Protein AF-A0AAW0E0U8-F1 (afdb_monomer_lite)

Structure (mmCIF, N/CA/C/O backbone):
data_AF-A0AAW0E0U8-F1
#
_entry.id   AF-A0AAW0E0U8-F1
#
loop_
_atom_site.group_PDB
_atom_site.id
_atom_site.type_symbol
_atom_site.label_atom_id
_atom_site.label_alt_id
_atom_site.label_comp_id
_atom_site.label_asym_id
_atom_site.label_entity_id
_atom_site.label_seq_id
_atom_site.pdbx_PDB_ins_code
_atom_site.Cartn_x
_atom_site.Cartn_y
_atom_site.Cartn_z
_atom_site.occupancy
_atom_site.B_iso_or_equiv
_atom_site.auth_seq_id
_atom_site.auth_comp_id
_atom_site.auth_asym_id
_atom_site.auth_atom_id
_atom_site.pdbx_PDB_model_num
ATOM 1 N N . MET A 1 1 ? -25.861 38.100 32.275 1.00 55.38 1 MET A N 1
ATOM 2 C CA . MET A 1 1 ? -25.254 36.841 32.775 1.00 55.38 1 MET A CA 1
ATOM 3 C C . MET A 1 1 ? -25.502 35.610 31.889 1.00 55.38 1 MET A C 1
ATOM 5 O O . MET A 1 1 ? -24.900 34.584 32.156 1.00 55.38 1 MET A O 1
ATOM 9 N N . VAL A 1 2 ? -26.279 35.691 30.796 1.00 55.62 2 VAL A N 1
ATOM 10 C CA . VAL A 1 2 ? -26.493 34.551 29.868 1.00 55.62 2 VAL A CA 1
ATOM 11 C C . VAL A 1 2 ? -25.284 34.279 28.945 1.00 55.62 2 VAL A C 1
ATOM 13 O O . VAL A 1 2 ? -25.106 33.167 28.462 1.00 55.62 2 VAL A O 1
ATOM 16 N N . SER A 1 3 ? -24.388 35.257 28.755 1.00 58.06 3 SER A N 1
ATOM 17 C CA . SER A 1 3 ? -23.296 35.157 27.769 1.00 58.06 3 SER A CA 1
ATOM 18 C C . SER A 1 3 ? -22.136 34.224 28.151 1.00 58.06 3 SER A C 1
ATOM 20 O O . SER A 1 3 ? -21.449 33.743 27.258 1.00 58.06 3 SER A O 1
ATOM 22 N N . LEU A 1 4 ? -21.904 33.944 29.443 1.00 56.91 4 LEU A N 1
ATOM 23 C CA . LEU A 1 4 ? -20.780 33.091 29.873 1.00 56.91 4 LEU A CA 1
ATOM 24 C C . LEU A 1 4 ? -21.081 31.586 29.739 1.00 56.91 4 LEU A C 1
ATOM 26 O O . LEU A 1 4 ? -20.163 30.792 29.565 1.00 56.91 4 LEU A O 1
ATOM 30 N N . LEU A 1 5 ? -22.361 31.200 29.789 1.00 56.88 5 LEU A N 1
ATOM 31 C CA . LEU A 1 5 ? -22.809 29.800 29.755 1.00 56.88 5 LEU A CA 1
ATOM 32 C C . LEU A 1 5 ? -22.848 29.225 28.325 1.00 56.88 5 LEU A C 1
ATOM 34 O O . LEU A 1 5 ? -22.702 28.023 28.133 1.00 56.88 5 LEU A O 1
ATOM 38 N N . MET A 1 6 ? -22.978 30.087 27.311 1.00 59.66 6 MET A N 1
ATOM 39 C CA . MET A 1 6 ? -22.860 29.688 25.902 1.00 59.66 6 MET A CA 1
ATOM 40 C C . MET A 1 6 ? -21.404 29.458 25.468 1.00 59.66 6 MET A C 1
ATOM 42 O O . MET A 1 6 ? -21.148 28.615 24.611 1.00 59.66 6 MET A O 1
ATOM 46 N N . LEU A 1 7 ? -20.435 30.156 26.076 1.00 59.34 7 LEU A N 1
ATOM 47 C CA . LEU A 1 7 ? -19.012 29.974 25.761 1.00 59.34 7 LEU A CA 1
ATOM 48 C C . LEU A 1 7 ? -18.452 28.643 26.284 1.00 59.34 7 LEU A C 1
ATOM 50 O O . LEU A 1 7 ? -17.576 28.062 25.647 1.00 59.34 7 LEU A O 1
ATOM 54 N N . THR A 1 8 ? -18.969 28.121 27.398 1.00 60.28 8 THR A N 1
ATOM 55 C CA . THR A 1 8 ? -18.497 26.845 27.957 1.00 60.28 8 THR A CA 1
ATOM 56 C C . THR A 1 8 ? -18.998 25.629 27.176 1.00 60.28 8 THR A C 1
ATOM 58 O O . THR A 1 8 ? -18.259 24.658 27.052 1.00 60.28 8 THR A O 1
ATOM 61 N N . LEU A 1 9 ? -20.195 25.672 26.579 1.00 57.84 9 LEU A N 1
ATOM 62 C CA . LEU A 1 9 ? -20.739 24.554 25.788 1.00 57.84 9 LEU A CA 1
ATOM 63 C C . LEU A 1 9 ? -20.025 24.352 24.440 1.00 57.84 9 LEU A C 1
ATOM 65 O O . LEU A 1 9 ? -19.871 23.215 23.995 1.00 57.84 9 LEU A O 1
ATOM 69 N N . LEU A 1 10 ? -19.531 25.423 23.812 1.00 59.91 10 LEU A N 1
ATOM 70 C CA . LEU A 1 10 ? -18.764 25.324 22.563 1.00 59.91 10 LEU A CA 1
ATOM 71 C C . LEU A 1 10 ? -17.393 24.663 22.776 1.00 59.91 10 LEU A C 1
ATOM 73 O O . LEU A 1 10 ? -16.949 23.895 21.921 1.00 59.91 10 LEU A O 1
ATOM 77 N N . AL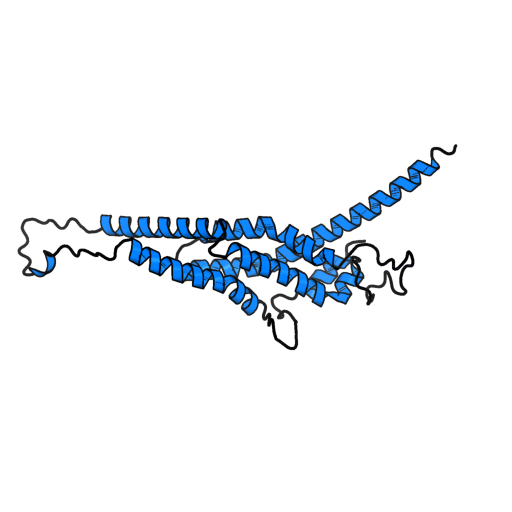A A 1 11 ? -16.763 24.882 23.934 1.00 61.34 11 ALA A N 1
ATOM 78 C CA . ALA A 1 11 ? -15.438 24.343 24.232 1.00 61.34 11 ALA A CA 1
ATOM 79 C C . ALA A 1 11 ? -15.407 22.804 24.288 1.00 61.34 11 ALA A C 1
ATOM 81 O O . ALA A 1 11 ? -14.433 22.209 23.852 1.00 61.34 11 ALA A O 1
ATOM 82 N N . PHE A 1 12 ? -16.464 22.125 24.749 1.00 56.19 12 PHE A N 1
ATOM 83 C CA . PHE A 1 12 ? -16.453 20.653 24.849 1.00 56.19 12 PHE A CA 1
ATOM 84 C C . PHE A 1 12 ? -16.547 19.936 23.497 1.00 56.19 12 PHE A C 1
ATOM 86 O O . PHE A 1 12 ? -16.042 18.823 23.345 1.00 56.19 12 PHE A O 1
ATOM 93 N N . THR A 1 13 ? -17.171 20.563 22.498 1.00 59.91 13 THR A N 1
ATOM 94 C CA . THR A 1 13 ? -17.328 19.945 21.172 1.00 59.91 13 THR A CA 1
ATOM 95 C C . THR A 1 13 ? -16.020 19.890 20.384 1.00 59.91 13 THR A C 1
ATOM 97 O O . THR A 1 13 ? -15.815 18.956 19.608 1.00 59.91 13 THR A O 1
ATOM 100 N N . THR A 1 14 ? -15.102 20.831 20.623 1.00 61.31 14 THR A N 1
ATOM 101 C CA . THR A 1 14 ? -13.815 20.892 19.918 1.00 61.31 14 THR A CA 1
ATOM 102 C C . THR A 1 14 ? -12.814 19.863 20.445 1.00 61.31 14 THR A C 1
ATOM 104 O O . THR A 1 14 ? -12.089 19.272 19.646 1.00 61.31 14 THR A O 1
ATOM 107 N N . PHE A 1 15 ? -12.817 19.564 21.751 1.00 60.22 15 PHE A N 1
ATOM 108 C CA . PHE A 1 15 ? -11.933 18.540 22.328 1.00 60.22 15 PHE A CA 1
ATOM 109 C C . PHE A 1 15 ? -12.253 17.129 21.821 1.00 60.22 15 PHE A C 1
ATOM 111 O O . PHE A 1 15 ? -11.341 16.385 21.474 1.00 60.22 15 PHE A O 1
ATOM 118 N N . ALA A 1 16 ? -13.537 16.772 21.711 1.00 65.19 16 ALA A N 1
ATOM 119 C CA . ALA A 1 16 ? -13.932 15.448 21.227 1.00 65.19 16 ALA A CA 1
ATOM 120 C C . ALA A 1 16 ? -13.524 15.211 19.761 1.00 65.19 16 ALA A C 1
ATOM 122 O O . ALA A 1 16 ? -13.115 14.109 19.403 1.00 65.19 16 ALA A O 1
ATOM 123 N N . HIS A 1 17 ? -13.603 16.246 18.919 1.00 66.00 17 HIS A N 1
ATOM 124 C CA . HIS A 1 17 ? -13.225 16.135 17.511 1.00 66.00 17 HIS A CA 1
ATOM 125 C C . HIS A 1 17 ? -11.704 16.032 17.317 1.00 66.00 17 HIS A C 1
ATOM 127 O O . HIS A 1 17 ? -11.238 15.277 16.466 1.00 66.00 17 HIS A O 1
ATOM 133 N N . ALA A 1 18 ? -10.923 16.732 18.147 1.00 68.62 18 ALA A N 1
ATOM 134 C CA . ALA A 1 18 ? -9.465 16.661 18.110 1.00 68.62 18 ALA A CA 1
ATOM 135 C C . ALA A 1 18 ? -8.936 15.262 18.477 1.00 68.62 18 ALA A C 1
ATOM 137 O O . ALA A 1 18 ? -8.013 14.768 17.830 1.00 68.62 18 ALA A O 1
ATOM 138 N N . CYS A 1 19 ? -9.543 14.594 19.465 1.00 81.25 19 CYS A N 1
ATOM 139 C CA . CYS A 1 19 ? -9.160 13.230 19.841 1.00 81.25 19 CYS A CA 1
ATOM 140 C C . CYS A 1 19 ? -9.436 12.212 18.722 1.00 81.25 19 CYS A C 1
ATOM 142 O O . CYS A 1 19 ? -8.622 11.317 18.496 1.00 81.25 19 CYS A O 1
ATOM 144 N N . GLU A 1 20 ? -10.544 12.370 17.989 1.00 85.69 20 GLU A N 1
ATOM 145 C CA . GLU A 1 20 ? -10.895 11.483 16.876 1.00 85.69 20 GLU A CA 1
ATOM 146 C C . GLU A 1 20 ? -9.863 11.563 15.742 1.00 85.69 20 GLU A C 1
ATOM 148 O O . GLU A 1 20 ? -9.372 10.532 15.289 1.00 85.69 20 GLU A O 1
ATOM 153 N N . GLU A 1 21 ? -9.485 12.767 15.303 1.00 88.75 21 GLU A N 1
ATOM 154 C CA . GLU A 1 21 ? -8.489 12.916 14.233 1.00 88.75 21 GLU A CA 1
ATOM 155 C C . GLU A 1 21 ? -7.093 12.436 14.655 1.00 88.75 21 GLU A C 1
ATOM 157 O O . GLU A 1 21 ? -6.393 11.826 13.847 1.00 88.75 21 GLU A O 1
ATOM 162 N N . LEU A 1 22 ? -6.699 12.631 15.920 1.00 90.56 22 LEU A N 1
ATOM 163 C CA . LEU A 1 22 ? -5.440 12.092 16.448 1.00 90.56 22 LEU A CA 1
ATOM 164 C C . LEU A 1 22 ? -5.422 10.558 16.438 1.00 90.56 22 LEU A C 1
ATOM 166 O O . LEU A 1 22 ? -4.433 9.970 16.001 1.00 90.56 22 LEU A O 1
ATOM 170 N N . CYS A 1 23 ? -6.515 9.918 16.865 1.00 92.06 23 CYS A N 1
ATOM 171 C CA . CYS A 1 23 ? -6.663 8.463 16.816 1.00 92.06 23 CYS A CA 1
ATOM 172 C C . CYS A 1 23 ? -6.613 7.948 15.372 1.00 92.06 23 CYS A C 1
ATOM 174 O O . CYS A 1 23 ? -5.883 6.998 15.074 1.00 92.06 23 CYS A O 1
ATOM 176 N N . LYS A 1 24 ? -7.329 8.611 14.452 1.00 94.06 24 LYS A N 1
ATOM 177 C CA . LYS A 1 24 ? -7.340 8.246 13.031 1.00 94.06 24 LYS A CA 1
ATOM 178 C C . LYS A 1 24 ? -5.958 8.315 12.409 1.00 94.06 24 LYS A C 1
ATOM 180 O O . LYS A 1 24 ? -5.501 7.333 11.824 1.00 94.06 24 LYS A O 1
ATOM 185 N N . ASN A 1 25 ? -5.303 9.465 12.535 1.00 95.56 25 ASN A N 1
ATOM 186 C CA . ASN A 1 25 ? -3.995 9.695 11.935 1.00 95.56 25 ASN A CA 1
ATOM 187 C C . ASN A 1 25 ? -2.956 8.765 12.560 1.00 95.56 25 ASN A C 1
ATOM 189 O O . ASN A 1 25 ? -2.291 8.036 11.838 1.00 95.56 25 ASN A O 1
ATOM 193 N N . GLY A 1 26 ? -2.902 8.680 13.890 1.00 96.00 26 GLY A N 1
ATOM 194 C CA . GLY A 1 26 ? -1.916 7.843 14.560 1.00 96.00 26 GLY A CA 1
ATOM 195 C C . GLY A 1 26 ? -2.093 6.346 14.296 1.00 96.00 26 GLY A C 1
ATOM 196 O O . GLY A 1 26 ? -1.108 5.649 14.060 1.00 96.00 26 GLY A O 1
ATOM 197 N N . THR A 1 27 ? -3.332 5.843 14.250 1.00 96.25 27 THR A N 1
ATOM 198 C CA . THR A 1 27 ? -3.587 4.441 13.869 1.00 96.25 27 THR A CA 1
ATOM 199 C C . THR A 1 27 ? -3.178 4.174 12.421 1.00 96.25 27 THR A C 1
ATOM 201 O O . THR A 1 27 ? -2.570 3.144 12.135 1.00 96.25 27 THR A O 1
ATOM 204 N N . THR A 1 28 ? -3.486 5.103 11.513 1.00 97.69 28 THR A N 1
ATOM 205 C CA . THR A 1 28 ? -3.095 5.010 10.099 1.00 97.69 28 THR A CA 1
ATOM 206 C C . THR A 1 28 ? -1.574 4.991 9.959 1.00 97.69 28 THR A C 1
ATOM 208 O O . THR A 1 28 ? -1.037 4.105 9.299 1.00 97.69 28 THR A O 1
ATOM 211 N N . ASP A 1 29 ? -0.872 5.914 10.613 1.00 97.94 29 ASP A N 1
ATOM 212 C CA . ASP A 1 29 ? 0.584 6.042 10.528 1.00 97.94 29 ASP A CA 1
ATOM 213 C C . ASP A 1 29 ? 1.295 4.792 11.054 1.00 97.94 29 ASP A C 1
ATOM 215 O O . ASP A 1 29 ? 2.246 4.302 10.436 1.00 97.94 29 ASP A O 1
ATOM 219 N N . GLU A 1 30 ? 0.820 4.225 12.165 1.00 97.94 30 GLU A N 1
ATOM 220 C CA . GLU A 1 30 ? 1.400 2.996 12.699 1.00 97.94 30 GLU A CA 1
ATOM 221 C C . GLU A 1 30 ? 1.102 1.793 11.781 1.00 97.94 30 GLU A C 1
ATOM 223 O O . GLU A 1 30 ? 2.006 0.993 11.546 1.00 97.94 30 GLU A O 1
ATOM 228 N N . LEU A 1 31 ? -0.082 1.695 11.157 1.00 97.50 31 LEU A N 1
ATOM 229 C CA . LEU A 1 31 ? -0.346 0.682 10.119 1.00 97.50 31 LEU A CA 1
ATOM 230 C C . LEU A 1 31 ? 0.604 0.834 8.921 1.00 97.50 31 LEU A C 1
ATOM 232 O O . LEU A 1 31 ? 1.230 -0.143 8.506 1.00 97.50 31 LEU A O 1
ATOM 236 N N . VAL A 1 32 ? 0.763 2.049 8.387 1.00 98.00 32 VAL A N 1
ATOM 237 C CA . VAL A 1 32 ? 1.678 2.338 7.267 1.00 98.00 32 VAL A CA 1
ATOM 238 C C . VAL A 1 32 ? 3.100 1.904 7.608 1.00 98.00 32 VAL A C 1
ATOM 240 O O . VAL A 1 32 ? 3.749 1.209 6.825 1.00 98.00 32 VAL A O 1
ATOM 243 N N . LYS A 1 33 ? 3.570 2.247 8.808 1.00 97.94 33 LYS A N 1
ATOM 244 C CA . LYS A 1 33 ? 4.890 1.865 9.316 1.00 97.94 33 LYS A CA 1
ATOM 245 C C . LYS A 1 33 ? 5.071 0.348 9.417 1.00 97.94 33 LYS A C 1
ATOM 247 O O . LYS A 1 33 ? 6.177 -0.131 9.178 1.00 97.94 33 LYS A O 1
ATOM 252 N N . LYS A 1 34 ? 4.024 -0.413 9.753 1.00 97.69 34 LYS A N 1
ATOM 253 C CA . LYS A 1 34 ? 4.066 -1.886 9.798 1.00 97.69 34 LYS A CA 1
ATOM 254 C C . LYS A 1 34 ? 4.068 -2.518 8.405 1.00 97.69 34 LYS A C 1
ATOM 256 O O . LYS A 1 34 ? 4.810 -3.473 8.184 1.00 97.69 34 LYS A O 1
ATOM 261 N N . PHE A 1 35 ? 3.303 -1.972 7.460 1.00 97.38 35 PHE A N 1
ATOM 262 C CA . PHE A 1 35 ? 3.276 -2.459 6.077 1.00 97.38 35 PHE A CA 1
ATOM 263 C C . PHE A 1 35 ? 4.544 -2.113 5.294 1.00 97.38 35 PHE A C 1
ATOM 265 O O . PHE A 1 35 ? 4.975 -2.903 4.451 1.00 97.38 35 PHE A O 1
ATOM 272 N N . TRP A 1 36 ? 5.165 -0.963 5.566 1.00 97.81 36 TRP A N 1
ATOM 273 C CA . TRP A 1 36 ? 6.281 -0.454 4.768 1.00 97.81 36 TRP A CA 1
ATOM 274 C C . TRP A 1 36 ? 7.439 -1.451 4.578 1.00 97.81 36 TRP A C 1
ATOM 276 O O . TRP A 1 36 ? 7.815 -1.657 3.428 1.00 97.81 36 TRP A O 1
ATOM 286 N N . PRO A 1 37 ? 7.973 -2.142 5.606 1.00 97.88 37 PRO A N 1
ATOM 287 C CA . PRO A 1 37 ? 9.051 -3.117 5.412 1.00 97.88 37 PRO A CA 1
ATOM 288 C C . PRO A 1 37 ? 8.694 -4.268 4.460 1.00 97.88 37 PRO A C 1
ATOM 290 O O . PRO A 1 37 ? 9.552 -4.751 3.727 1.00 97.88 37 PRO A O 1
ATOM 293 N N . ILE A 1 38 ? 7.431 -4.707 4.451 1.00 97.44 38 ILE A N 1
ATOM 294 C CA . ILE A 1 38 ? 6.963 -5.784 3.567 1.00 97.44 38 ILE A CA 1
ATOM 295 C C . ILE A 1 38 ? 6.914 -5.280 2.125 1.00 97.44 38 ILE A C 1
ATOM 297 O O . ILE A 1 38 ? 7.392 -5.946 1.210 1.00 97.44 38 ILE A O 1
ATOM 301 N N . ILE A 1 39 ? 6.363 -4.083 1.932 1.00 97.62 39 ILE A N 1
ATOM 302 C CA . ILE A 1 39 ? 6.245 -3.430 0.627 1.00 97.62 39 ILE A CA 1
ATOM 303 C C . ILE A 1 39 ? 7.627 -3.094 0.060 1.00 97.62 39 ILE A C 1
ATOM 305 O O . ILE A 1 39 ? 7.897 -3.329 -1.118 1.00 97.62 39 ILE A O 1
ATOM 309 N N . ASP A 1 40 ? 8.527 -2.600 0.905 1.00 97.56 40 ASP A N 1
ATOM 310 C CA . ASP A 1 40 ? 9.911 -2.302 0.557 1.00 97.56 40 ASP A CA 1
ATOM 311 C C . ASP A 1 40 ? 10.659 -3.555 0.087 1.00 97.56 40 ASP A C 1
ATOM 313 O O . ASP A 1 40 ? 11.352 -3.508 -0.934 1.00 97.56 40 ASP A O 1
ATOM 317 N N . ASP A 1 41 ? 10.468 -4.692 0.761 1.00 97.69 41 ASP A N 1
ATOM 318 C CA . ASP A 1 41 ? 11.042 -5.977 0.358 1.00 97.69 41 ASP A CA 1
ATOM 319 C C . ASP A 1 41 ? 10.454 -6.486 -0.969 1.00 97.69 41 ASP A C 1
ATOM 321 O O . ASP A 1 41 ? 11.206 -6.939 -1.833 1.00 97.69 41 ASP A O 1
ATOM 325 N N . VAL A 1 42 ? 9.140 -6.341 -1.188 1.00 97.31 42 VAL A N 1
ATOM 326 C CA . VAL A 1 42 ? 8.479 -6.660 -2.471 1.00 97.31 42 VAL A CA 1
ATOM 327 C C . VAL A 1 42 ? 9.089 -5.850 -3.619 1.00 97.31 42 VAL A C 1
ATOM 329 O O . VAL A 1 42 ? 9.503 -6.423 -4.630 1.00 97.31 42 VAL A O 1
ATOM 332 N N . PHE A 1 43 ? 9.228 -4.532 -3.457 1.00 97.62 43 PHE A N 1
ATOM 333 C CA . PHE A 1 43 ? 9.867 -3.690 -4.468 1.00 97.62 43 PHE A CA 1
ATOM 334 C C . PHE A 1 43 ? 11.344 -4.042 -4.666 1.00 97.62 43 PHE A C 1
ATOM 336 O O . PHE A 1 43 ? 11.821 -4.092 -5.797 1.00 97.62 43 PHE A O 1
ATOM 343 N N . THR A 1 44 ? 12.084 -4.307 -3.589 1.00 97.25 44 THR A N 1
ATOM 344 C CA . THR A 1 44 ? 13.509 -4.649 -3.679 1.00 97.25 44 THR A CA 1
ATOM 345 C C . THR A 1 44 ? 13.713 -5.979 -4.400 1.00 97.25 44 THR A C 1
ATOM 347 O O . THR A 1 44 ? 14.627 -6.101 -5.216 1.00 97.25 44 THR A O 1
ATOM 350 N N . GLN A 1 45 ? 12.857 -6.971 -4.148 1.00 96.25 45 GLN A N 1
ATOM 351 C CA . GLN A 1 45 ? 12.883 -8.240 -4.867 1.00 96.25 45 GLN A CA 1
ATOM 352 C C . GLN A 1 45 ? 12.611 -8.037 -6.360 1.00 96.25 45 GLN A C 1
ATOM 354 O O . GLN A 1 45 ? 13.395 -8.503 -7.182 1.00 96.25 45 GLN A O 1
ATOM 359 N N . ALA A 1 46 ? 11.589 -7.262 -6.717 1.00 95.69 46 ALA A N 1
ATOM 360 C CA . ALA A 1 46 ? 11.299 -6.979 -8.119 1.00 95.69 46 ALA A CA 1
ATOM 361 C C . ALA A 1 46 ? 12.428 -6.207 -8.823 1.00 95.69 46 ALA A C 1
ATOM 363 O O . ALA A 1 46 ? 12.747 -6.496 -9.973 1.00 95.69 46 ALA A O 1
ATOM 364 N N . GLU A 1 47 ? 13.101 -5.271 -8.146 1.00 95.12 47 GLU A N 1
ATOM 365 C CA . GLU A 1 47 ? 14.292 -4.607 -8.699 1.00 95.12 47 GLU A CA 1
ATOM 366 C C . GLU A 1 47 ? 15.440 -5.590 -8.969 1.00 95.12 47 GLU A C 1
ATOM 368 O O . GLU A 1 47 ? 16.128 -5.461 -9.990 1.00 95.12 47 GLU A O 1
ATOM 373 N N . ARG A 1 48 ? 15.636 -6.590 -8.093 1.00 94.62 48 ARG A N 1
ATOM 374 C CA . ARG A 1 48 ? 16.596 -7.683 -8.321 1.00 94.62 48 ARG A CA 1
ATOM 375 C C . ARG A 1 48 ? 16.210 -8.503 -9.549 1.00 94.62 48 ARG A C 1
ATOM 377 O O . ARG A 1 48 ? 17.075 -8.767 -10.382 1.00 94.62 48 ARG A O 1
ATOM 384 N N . ASP A 1 49 ? 14.930 -8.827 -9.701 1.00 93.25 49 ASP A N 1
ATOM 385 C CA . ASP A 1 49 ? 14.423 -9.624 -10.822 1.00 93.25 49 ASP A CA 1
ATOM 386 C C . ASP A 1 49 ? 14.503 -8.869 -12.160 1.00 93.25 49 ASP A C 1
ATOM 388 O O . ASP A 1 49 ? 14.751 -9.475 -13.205 1.00 93.25 49 ASP A O 1
ATOM 392 N N . ILE A 1 50 ? 14.358 -7.540 -12.142 1.00 91.44 50 ILE A N 1
ATOM 393 C CA . ILE A 1 50 ? 14.558 -6.660 -13.306 1.00 91.44 50 ILE A CA 1
ATOM 394 C C . ILE A 1 50 ? 16.053 -6.502 -13.636 1.00 91.44 50 ILE A C 1
ATOM 396 O O . ILE A 1 50 ? 16.422 -6.332 -14.801 1.00 91.44 50 ILE A O 1
ATOM 400 N N . GLY A 1 51 ? 16.927 -6.547 -12.626 1.00 90.44 51 GLY A N 1
ATOM 401 C CA . GLY A 1 51 ? 18.368 -6.334 -12.775 1.00 90.44 51 GLY A CA 1
ATOM 402 C C . GLY A 1 51 ? 18.759 -4.861 -12.947 1.00 90.44 51 GLY A C 1
ATOM 403 O O . GLY A 1 51 ? 19.835 -4.566 -13.473 1.00 90.44 51 GLY A O 1
ATOM 404 N N . VAL A 1 52 ? 17.896 -3.929 -12.527 1.00 90.19 52 VAL A N 1
ATOM 405 C CA . VAL A 1 52 ? 18.149 -2.480 -12.552 1.00 90.19 52 VAL A CA 1
ATOM 406 C C . VAL A 1 52 ? 17.834 -1.903 -11.174 1.00 90.19 52 VAL A C 1
ATOM 408 O O . VAL A 1 52 ? 16.680 -1.821 -10.764 1.00 90.19 52 VAL A O 1
ATOM 411 N N . SER A 1 53 ? 18.875 -1.492 -10.450 1.00 92.94 53 SER A N 1
ATOM 412 C CA . SER A 1 53 ? 18.739 -0.942 -9.097 1.00 92.94 53 SER A CA 1
ATOM 413 C C . SER A 1 53 ? 17.964 0.380 -9.097 1.00 92.94 53 SER A C 1
ATOM 415 O O . SER A 1 53 ? 18.181 1.218 -9.976 1.00 92.94 53 SER A O 1
ATOM 417 N N . LYS A 1 54 ? 17.097 0.583 -8.093 1.00 94.44 54 LYS A N 1
ATOM 418 C CA . LYS A 1 54 ? 16.316 1.815 -7.872 1.00 94.44 54 LYS A CA 1
ATOM 419 C C . LYS A 1 54 ? 15.375 2.186 -9.022 1.00 94.44 54 LYS A C 1
ATOM 421 O O . LYS A 1 54 ? 14.927 3.331 -9.103 1.00 94.44 54 LYS A O 1
ATOM 426 N N . CYS A 1 55 ? 15.074 1.257 -9.932 1.00 94.50 55 CYS A N 1
ATOM 427 C CA . CYS A 1 55 ? 14.165 1.539 -11.041 1.00 94.50 55 CYS A CA 1
ATOM 428 C C . CYS A 1 55 ? 12.706 1.696 -10.589 1.00 94.50 55 CYS A C 1
ATOM 430 O O . CYS A 1 55 ? 11.949 2.379 -11.276 1.00 94.50 55 CYS A O 1
ATOM 432 N N . LEU A 1 56 ? 12.328 1.144 -9.428 1.00 96.50 56 LEU A N 1
ATOM 433 C CA . LEU A 1 56 ? 10.977 1.236 -8.867 1.00 96.50 56 LEU A CA 1
ATOM 434 C C . LEU A 1 56 ? 10.815 2.412 -7.894 1.00 96.50 56 LEU A C 1
ATOM 436 O O . LEU A 1 56 ? 9.763 2.557 -7.273 1.00 96.50 56 LEU A O 1
ATOM 440 N N . GLN A 1 57 ? 11.809 3.300 -7.783 1.00 97.12 57 GLN A N 1
ATOM 441 C CA . GLN A 1 57 ? 11.721 4.487 -6.930 1.00 97.12 57 GLN A CA 1
ATOM 442 C C . GLN A 1 57 ? 10.469 5.352 -7.189 1.00 97.12 57 GLN A C 1
ATOM 444 O O . GLN A 1 57 ? 9.857 5.775 -6.208 1.00 97.12 57 GLN A O 1
ATOM 449 N N . PRO A 1 58 ? 10.019 5.582 -8.443 1.00 97.88 58 PRO A N 1
ATOM 450 C CA . PRO A 1 58 ? 8.768 6.302 -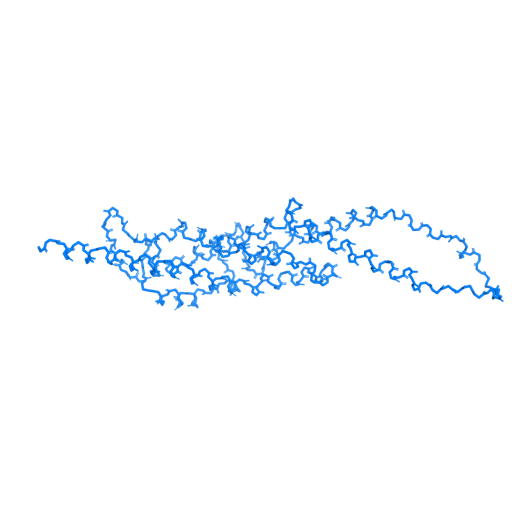8.688 1.00 97.88 58 PRO A CA 1
ATOM 451 C C . PRO A 1 58 ? 7.541 5.625 -8.060 1.00 97.88 58 PRO A C 1
ATOM 453 O O . PRO A 1 58 ? 6.679 6.309 -7.517 1.00 97.88 58 PRO A O 1
ATOM 456 N N . MET A 1 59 ? 7.478 4.288 -8.075 1.00 97.75 59 MET A N 1
ATOM 457 C CA . MET A 1 59 ? 6.390 3.530 -7.440 1.00 97.75 59 MET A CA 1
ATOM 458 C C . MET A 1 59 ? 6.439 3.623 -5.918 1.00 97.75 59 MET A C 1
ATOM 460 O O . MET A 1 59 ? 5.398 3.783 -5.292 1.00 97.75 59 MET A O 1
ATOM 464 N N . ARG A 1 60 ? 7.636 3.582 -5.322 1.00 98.12 60 ARG A N 1
ATOM 465 C CA . ARG A 1 60 ? 7.822 3.758 -3.873 1.00 98.12 60 ARG A CA 1
ATOM 466 C C . ARG A 1 60 ? 7.330 5.123 -3.394 1.00 98.12 60 ARG A C 1
ATOM 468 O O . ARG A 1 60 ? 6.662 5.199 -2.369 1.00 98.12 60 ARG A O 1
ATOM 475 N N . ILE A 1 61 ? 7.649 6.181 -4.143 1.00 98.12 61 ILE A N 1
ATOM 476 C CA . ILE A 1 61 ? 7.191 7.546 -3.846 1.00 98.12 61 ILE A CA 1
ATOM 477 C C . ILE A 1 61 ? 5.666 7.615 -3.964 1.00 98.12 61 ILE A C 1
ATOM 479 O O . ILE A 1 61 ? 5.003 7.966 -2.997 1.00 98.12 61 ILE A O 1
ATOM 483 N N . ALA A 1 62 ? 5.105 7.167 -5.093 1.00 98.25 62 ALA A N 1
ATOM 484 C CA . ALA A 1 62 ? 3.659 7.177 -5.308 1.00 98.25 62 ALA A CA 1
ATOM 485 C C . ALA A 1 62 ? 2.886 6.374 -4.246 1.00 98.25 62 ALA A C 1
ATOM 487 O O . ALA A 1 62 ? 1.812 6.791 -3.813 1.00 98.25 62 ALA A O 1
ATOM 488 N N . TYR A 1 63 ? 3.435 5.237 -3.809 1.00 98.19 63 TYR A N 1
ATOM 489 C CA . TYR A 1 63 ? 2.887 4.453 -2.707 1.00 98.19 63 TYR A CA 1
ATOM 490 C C . TYR A 1 63 ? 2.868 5.261 -1.404 1.00 98.19 63 TYR A C 1
ATOM 492 O O . TYR A 1 63 ? 1.808 5.401 -0.800 1.00 98.19 63 TYR A O 1
ATOM 500 N N . ASN A 1 64 ? 4.009 5.827 -0.996 1.00 97.88 64 ASN A N 1
ATOM 501 C CA . ASN A 1 64 ? 4.122 6.588 0.252 1.00 97.88 64 ASN A CA 1
ATOM 502 C C . ASN A 1 64 ? 3.214 7.820 0.280 1.00 97.88 64 ASN A C 1
ATOM 504 O O . ASN A 1 64 ? 2.620 8.106 1.315 1.00 97.88 64 ASN A O 1
ATOM 508 N N . ASP A 1 65 ? 3.061 8.500 -0.854 1.00 98.06 65 ASP A N 1
ATOM 509 C CA . ASP A 1 65 ? 2.213 9.689 -0.959 1.00 98.06 65 ASP A CA 1
ATOM 510 C C . ASP A 1 65 ? 0.712 9.354 -0.846 1.00 98.06 65 ASP A C 1
ATOM 512 O O . ASP A 1 65 ? -0.087 10.207 -0.465 1.00 98.06 65 ASP A O 1
ATOM 516 N N . THR A 1 66 ? 0.317 8.116 -1.167 1.00 98.06 66 THR A N 1
ATOM 517 C CA . THR A 1 66 ? -1.100 7.712 -1.268 1.00 98.06 66 THR A CA 1
ATOM 518 C C . THR A 1 66 ? -1.566 6.840 -0.098 1.00 98.06 66 THR A C 1
ATOM 520 O O . THR A 1 66 ? -2.748 6.846 0.252 1.00 98.06 66 THR A O 1
ATOM 523 N N . VAL A 1 67 ? -0.663 6.066 0.512 1.00 98.19 67 VAL A N 1
ATOM 524 C CA . VAL A 1 67 ? -1.025 4.988 1.446 1.00 98.19 67 VAL A CA 1
ATOM 525 C C . VAL A 1 67 ? -1.758 5.475 2.691 1.00 98.19 67 VAL A C 1
ATOM 527 O O . VAL A 1 67 ? -2.776 4.880 3.048 1.00 98.19 67 VAL A O 1
ATOM 530 N N . SER A 1 68 ? -1.306 6.565 3.315 1.00 98.06 68 SER A N 1
ATOM 531 C CA . SER A 1 68 ? -1.941 7.076 4.533 1.00 98.06 68 SER A CA 1
ATOM 532 C C . SER A 1 68 ? -3.393 7.475 4.276 1.00 98.06 68 SER A C 1
ATOM 534 O O . SER A 1 68 ? -4.287 7.041 4.999 1.00 98.06 68 SER A O 1
ATOM 536 N N . GLU A 1 69 ? -3.660 8.229 3.208 1.00 97.81 69 GLU A N 1
ATOM 537 C CA . GLU A 1 69 ? -5.025 8.668 2.902 1.00 97.81 69 GLU A CA 1
ATOM 538 C C . GLU A 1 69 ? -5.931 7.489 2.523 1.00 97.81 69 GLU A C 1
ATOM 540 O O . GLU A 1 69 ? -7.072 7.422 2.976 1.00 97.81 69 GLU A O 1
ATOM 545 N N . SER A 1 70 ? -5.426 6.511 1.762 1.00 97.88 70 SER A N 1
ATOM 546 C CA . SER A 1 70 ? -6.223 5.337 1.384 1.00 97.88 70 SER A CA 1
ATOM 547 C C . SER A 1 70 ? -6.588 4.466 2.586 1.00 97.88 70 SER A C 1
ATOM 549 O O . SER A 1 70 ? -7.746 4.073 2.715 1.00 97.88 70 SER A O 1
ATOM 551 N N . ILE A 1 71 ? -5.633 4.180 3.483 1.00 97.69 71 ILE A N 1
ATOM 552 C CA . ILE A 1 71 ? -5.904 3.408 4.706 1.00 97.69 71 ILE A CA 1
ATOM 553 C C . ILE A 1 71 ? -6.886 4.175 5.591 1.00 97.69 71 ILE A C 1
ATOM 555 O O . ILE A 1 71 ? -7.870 3.597 6.054 1.00 97.69 71 ILE A O 1
ATOM 559 N N . LYS A 1 72 ? -6.660 5.481 5.793 1.00 96.75 72 LYS A N 1
ATOM 560 C CA . LYS A 1 72 ? -7.552 6.329 6.589 1.00 96.75 72 LYS A CA 1
ATOM 561 C C . LYS A 1 72 ? -8.972 6.301 6.019 1.00 96.75 72 LYS A C 1
ATOM 563 O O . LYS A 1 72 ? -9.929 6.089 6.765 1.00 96.75 72 LYS A O 1
ATOM 568 N N . HIS A 1 73 ? -9.120 6.468 4.708 1.00 96.69 73 HIS A N 1
ATOM 569 C CA . HIS A 1 73 ? -10.419 6.433 4.048 1.00 96.69 73 HIS A CA 1
ATOM 570 C C . HIS A 1 73 ? -11.125 5.086 4.247 1.00 96.69 73 HIS A C 1
ATOM 572 O O . HIS A 1 73 ? -12.250 5.059 4.745 1.00 96.69 73 HIS A O 1
ATOM 578 N N . ASP A 1 74 ? -10.477 3.972 3.907 1.00 96.12 74 ASP A N 1
ATOM 579 C CA . ASP A 1 74 ? -11.121 2.654 3.901 1.00 96.12 74 ASP A CA 1
ATOM 580 C C . ASP A 1 74 ? -11.434 2.141 5.313 1.00 96.12 74 ASP A C 1
ATOM 582 O O . ASP A 1 74 ? -12.533 1.629 5.555 1.00 96.12 74 ASP A O 1
ATOM 586 N N . VAL A 1 75 ? -10.523 2.338 6.274 1.00 96.00 75 VAL A N 1
ATOM 587 C CA . VAL A 1 75 ? -10.726 1.938 7.675 1.00 96.00 75 VAL A CA 1
ATOM 588 C C . VAL A 1 75 ? -11.825 2.786 8.317 1.00 96.00 75 VAL A C 1
ATOM 590 O O . VAL A 1 75 ? -12.823 2.253 8.813 1.00 96.00 75 VAL A O 1
ATOM 593 N N . PHE A 1 76 ? -11.711 4.116 8.278 1.00 94.88 76 PHE A N 1
ATOM 594 C CA . PHE A 1 76 ? -12.628 4.996 9.014 1.00 94.88 76 PHE A CA 1
ATOM 595 C C . PHE A 1 76 ? -13.954 5.258 8.296 1.00 94.88 76 PHE A C 1
ATOM 597 O O . PHE A 1 76 ? -14.888 5.800 8.892 1.00 94.88 76 PHE A O 1
ATOM 604 N N . LYS A 1 77 ? -14.105 4.787 7.055 1.00 93.94 77 LYS A N 1
ATOM 605 C CA . LYS A 1 77 ? -15.420 4.626 6.428 1.00 93.94 77 LYS A CA 1
ATOM 606 C C . LYS A 1 77 ? -16.284 3.609 7.174 1.00 93.94 77 LYS A C 1
ATOM 608 O O . LYS A 1 77 ? -17.495 3.826 7.267 1.00 93.94 77 LYS A O 1
ATOM 613 N N . LEU A 1 78 ? -15.691 2.533 7.706 1.00 92.56 78 LEU A N 1
ATOM 614 C CA . LEU A 1 78 ? -16.394 1.530 8.514 1.00 92.56 78 LEU A CA 1
ATOM 615 C C . LEU A 1 78 ? -16.374 1.885 10.011 1.00 92.56 78 LEU A C 1
ATOM 617 O O . LEU A 1 78 ? -17.415 1.862 10.667 1.00 92.56 78 LEU A O 1
ATOM 621 N N . PHE A 1 79 ? -15.210 2.248 10.546 1.00 91.25 79 PHE A N 1
ATOM 622 C CA . PHE A 1 79 ? -15.007 2.581 11.958 1.00 91.25 79 PHE A CA 1
ATOM 623 C C . PHE A 1 79 ? -15.321 4.062 12.236 1.00 91.25 79 PHE A C 1
ATOM 625 O O . PHE A 1 79 ? -14.431 4.877 12.459 1.00 91.25 79 PHE A O 1
ATOM 632 N N . LYS A 1 80 ? -16.607 4.431 12.197 1.00 84.50 80 LYS A N 1
ATOM 633 C CA . LYS A 1 80 ? -17.059 5.826 12.380 1.00 84.50 80 LYS A CA 1
ATOM 634 C C . LYS A 1 80 ? -17.182 6.241 13.847 1.00 84.50 80 LYS A C 1
ATOM 636 O O . LYS A 1 80 ? -17.657 5.459 14.669 1.00 84.50 80 LYS A O 1
ATOM 641 N N . GLY A 1 81 ? -16.813 7.486 14.153 1.00 71.31 81 GLY A N 1
ATOM 642 C CA . GLY A 1 81 ? -16.889 8.068 15.496 1.00 71.31 81 GLY A CA 1
ATOM 643 C C . GLY A 1 81 ? -18.287 8.030 16.139 1.00 71.31 81 GLY A C 1
ATOM 644 O O . GLY A 1 81 ? -19.304 8.073 15.450 1.00 71.31 81 GLY A O 1
ATOM 645 N N . LYS A 1 82 ? -18.282 7.968 17.482 1.00 64.44 82 LYS A N 1
ATOM 646 C CA . LYS A 1 82 ? -19.396 7.767 18.437 1.00 64.44 82 LYS A CA 1
ATOM 647 C C . LYS A 1 82 ? -20.236 6.508 18.191 1.00 64.44 82 LYS A C 1
ATOM 649 O O . LYS A 1 82 ? -20.965 6.395 17.215 1.00 64.44 82 LYS A O 1
ATOM 654 N N . CYS A 1 83 ? -20.251 5.602 19.168 1.00 59.38 83 CYS A N 1
ATOM 655 C CA . CYS A 1 83 ? -21.085 4.396 19.137 1.00 59.38 83 CYS A CA 1
ATOM 656 C C . CYS A 1 83 ? -22.587 4.686 19.361 1.00 59.38 83 CYS A C 1
ATOM 658 O O . CYS A 1 83 ? -23.323 3.784 19.734 1.00 59.38 83 CYS A O 1
ATOM 660 N N . GLN A 1 84 ? -23.076 5.915 19.156 1.00 57.31 84 GLN A N 1
ATOM 661 C CA . GLN A 1 84 ? -24.479 6.256 19.402 1.00 57.31 84 GLN A CA 1
ATOM 662 C C . GLN A 1 84 ? -25.382 5.662 18.316 1.00 57.31 84 GLN A C 1
ATOM 664 O O . GLN A 1 84 ? -25.322 6.058 17.152 1.00 57.31 84 GLN A O 1
ATOM 669 N N . ARG A 1 85 ? -26.283 4.755 18.703 1.00 57.91 85 ARG A N 1
ATOM 670 C CA . ARG A 1 85 ? -27.423 4.355 17.869 1.00 57.91 85 ARG A CA 1
ATOM 671 C C . ARG A 1 85 ? -28.626 5.176 18.309 1.00 57.91 85 ARG A C 1
ATOM 673 O O . ARG A 1 85 ? -29.081 5.039 19.438 1.00 57.91 85 ARG A O 1
ATOM 680 N N . ASN A 1 86 ? -29.136 6.040 17.432 1.00 60.97 86 ASN A N 1
ATOM 681 C CA . ASN A 1 86 ? -30.285 6.912 17.724 1.00 60.97 86 ASN A CA 1
ATOM 682 C C . ASN A 1 86 ? -30.079 7.810 18.962 1.00 60.97 86 ASN A C 1
ATOM 684 O O . ASN A 1 86 ? -31.004 8.031 19.737 1.00 60.97 86 ASN A O 1
ATOM 688 N N . GLY A 1 87 ? -28.851 8.294 19.178 1.00 64.94 87 GLY A N 1
ATOM 689 C CA . GLY A 1 87 ? -28.504 9.120 20.341 1.00 64.94 87 GLY A CA 1
ATOM 690 C C . GLY A 1 87 ? -28.339 8.350 21.656 1.00 64.94 87 GLY A C 1
ATOM 691 O O . GLY A 1 87 ? -27.969 8.960 22.654 1.00 64.94 87 GLY A O 1
ATOM 692 N N . VAL A 1 88 ? -28.553 7.029 21.661 1.00 63.69 88 VAL A N 1
ATOM 693 C CA . VAL A 1 88 ? -28.354 6.164 22.830 1.00 63.69 88 VAL A CA 1
ATOM 694 C C . VAL A 1 88 ? -27.037 5.408 22.684 1.00 63.69 88 VAL A C 1
ATOM 696 O O . VAL A 1 88 ? -26.732 4.846 21.627 1.00 63.69 88 VAL A O 1
ATOM 699 N N . GLU A 1 89 ? -26.238 5.420 23.745 1.00 61.44 89 GLU A N 1
ATOM 700 C CA . GLU A 1 89 ? -25.024 4.618 23.840 1.00 61.44 89 GLU A CA 1
ATOM 701 C C . GLU A 1 89 ? -25.414 3.150 24.095 1.00 61.44 89 GLU A C 1
ATOM 703 O O . GLU A 1 89 ? -26.136 2.873 25.055 1.00 61.44 89 GLU A O 1
ATOM 708 N N . PRO A 1 90 ? -25.038 2.207 23.215 1.00 59.59 90 PRO A N 1
ATOM 709 C CA . PRO A 1 90 ? -25.382 0.807 23.375 1.00 59.59 90 PRO A CA 1
ATOM 710 C C . PRO A 1 90 ? -24.680 0.235 24.605 1.00 59.59 90 PRO A C 1
ATOM 712 O O . PRO A 1 90 ? -23.561 0.622 24.950 1.00 59.59 90 PRO A O 1
ATOM 715 N N . GLU A 1 91 ? -25.343 -0.721 25.247 1.00 57.91 91 GLU A N 1
ATOM 716 C CA . GLU A 1 91 ? -24.812 -1.417 26.412 1.00 57.91 91 GLU A CA 1
ATOM 717 C C . GLU A 1 91 ? -23.450 -2.050 26.068 1.00 57.91 91 GLU A C 1
ATOM 719 O O . GLU A 1 91 ? -23.318 -2.782 25.083 1.00 57.91 91 GLU A O 1
ATOM 724 N N . GLY A 1 92 ? -22.410 -1.715 26.838 1.00 53.81 92 GLY A N 1
ATOM 725 C CA . GLY A 1 92 ? -21.041 -2.174 26.579 1.00 53.81 92 GLY A CA 1
ATOM 726 C C . GLY A 1 92 ? -20.136 -1.200 25.810 1.00 53.81 92 GLY A C 1
ATOM 727 O O . GLY A 1 92 ? -19.017 -1.569 25.473 1.00 53.81 92 GLY A O 1
ATOM 728 N N . CYS A 1 93 ? -20.531 0.047 25.563 1.00 48.94 93 CYS A N 1
ATOM 729 C CA . CYS A 1 93 ? -19.584 1.143 25.303 1.00 48.94 93 CYS A CA 1
ATOM 730 C C . CYS A 1 93 ? -19.341 1.911 26.615 1.00 48.94 93 CYS A C 1
ATOM 732 O O . CYS A 1 93 ? -20.310 2.114 27.346 1.00 48.94 93 CYS A O 1
ATOM 734 N N . PRO A 1 94 ? -18.102 2.293 26.989 1.00 53.59 94 PRO A N 1
ATOM 735 C CA . PRO A 1 94 ? -16.804 2.158 26.312 1.00 53.59 94 PRO A CA 1
ATOM 736 C C . PRO A 1 94 ? -16.024 0.881 26.715 1.00 53.59 94 PRO A C 1
ATOM 738 O O . PRO A 1 94 ? -14.827 0.931 26.993 1.00 53.59 94 PRO A O 1
ATOM 741 N N . ASN A 1 95 ? -16.675 -0.287 26.783 1.00 56.94 95 ASN A N 1
ATOM 742 C CA . ASN A 1 95 ? -15.989 -1.536 27.124 1.00 56.94 95 ASN A CA 1
ATOM 743 C C . ASN A 1 95 ? -15.144 -2.018 25.918 1.00 56.94 95 ASN A C 1
ATOM 745 O O . ASN A 1 95 ? -15.670 -2.094 24.803 1.00 56.94 95 ASN A O 1
ATOM 749 N N . PRO A 1 96 ? -13.865 -2.404 26.099 1.00 56.34 96 PRO A N 1
ATOM 750 C CA . PRO A 1 96 ? -13.025 -2.994 25.046 1.00 56.34 96 PRO A CA 1
ATOM 751 C C . PRO A 1 96 ? -13.587 -4.280 24.413 1.00 56.34 96 PRO A C 1
ATOM 753 O O . PRO A 1 96 ? -13.070 -4.739 23.401 1.00 56.34 96 PRO A O 1
ATOM 756 N N . SER A 1 97 ? -14.654 -4.855 24.974 1.00 63.69 97 SER A N 1
ATOM 757 C CA . SER A 1 97 ? -15.380 -6.001 24.408 1.00 63.69 97 SER A CA 1
ATOM 758 C C . SER A 1 97 ? -16.638 -5.616 23.614 1.00 63.69 97 SER A C 1
ATOM 760 O O . SER A 1 97 ? -17.573 -6.410 23.533 1.00 63.69 97 SER A O 1
ATOM 762 N N . CYS A 1 98 ? -16.718 -4.396 23.073 1.00 66.94 98 CYS A N 1
ATOM 763 C CA . CYS A 1 98 ? -17.910 -3.931 22.365 1.00 66.94 98 CYS A CA 1
ATOM 764 C C . CYS A 1 98 ? -18.099 -4.656 21.011 1.00 66.94 98 CYS A C 1
ATOM 766 O O . CYS A 1 98 ? -17.307 -4.449 20.088 1.00 66.94 98 CYS A O 1
ATOM 768 N N . PRO A 1 99 ? -19.182 -5.441 20.824 1.00 76.12 99 PRO A N 1
ATOM 769 C CA . PRO A 1 99 ? -19.444 -6.131 19.561 1.00 76.12 99 PRO A CA 1
ATOM 770 C C . PRO A 1 99 ? -19.975 -5.194 18.467 1.00 76.12 99 PRO A C 1
ATOM 772 O O . PRO A 1 99 ? -20.066 -5.586 17.303 1.00 76.12 99 PRO A O 1
ATOM 775 N N . VAL A 1 100 ? -20.320 -3.948 18.802 1.00 79.19 100 VAL A N 1
ATOM 776 C CA . VAL A 1 100 ? -20.762 -2.940 17.834 1.00 79.19 100 VAL A CA 1
ATOM 777 C C . VAL A 1 100 ? -19.542 -2.349 17.136 1.00 79.19 100 VAL A C 1
ATOM 779 O O . VAL A 1 100 ? -18.592 -1.936 17.792 1.00 79.19 100 VAL A O 1
ATOM 782 N N . ILE A 1 101 ? -19.576 -2.291 15.804 1.00 80.12 101 ILE A N 1
ATOM 783 C CA . ILE A 1 101 ? -18.536 -1.631 15.009 1.00 80.12 101 ILE A CA 1
ATOM 784 C C . ILE A 1 101 ? -18.735 -0.115 15.118 1.00 80.12 101 ILE A C 1
ATOM 786 O O . ILE A 1 101 ? -19.730 0.420 14.627 1.00 80.12 101 ILE A O 1
ATOM 790 N N . CYS A 1 102 ? -17.797 0.560 15.772 1.00 82.88 102 CYS A N 1
ATOM 791 C CA . CYS A 1 102 ? -17.688 2.013 15.857 1.00 82.88 102 CYS A CA 1
ATOM 792 C C . CYS A 1 102 ? -16.205 2.413 15.900 1.00 82.88 102 CYS A C 1
ATOM 794 O O . CYS A 1 102 ? -15.329 1.579 16.074 1.00 82.88 102 CYS A O 1
ATOM 796 N N . GLY A 1 103 ? -15.906 3.696 15.733 1.00 79.62 103 GLY A N 1
ATOM 797 C CA . GLY A 1 103 ? -14.550 4.252 15.698 1.00 79.62 103 GLY A CA 1
ATOM 798 C C . GLY A 1 103 ? -13.909 4.444 17.068 1.00 79.62 103 GLY A C 1
ATOM 799 O O . GLY A 1 103 ? -12.984 5.239 17.188 1.00 79.62 103 GLY A O 1
ATOM 800 N N . THR A 1 104 ? -14.417 3.785 18.114 1.00 85.31 104 THR A N 1
ATOM 801 C CA . THR A 1 104 ? -13.757 3.809 19.423 1.00 85.31 104 THR A CA 1
ATOM 802 C C . THR A 1 104 ? -12.564 2.855 19.422 1.00 85.31 104 THR A C 1
ATOM 804 O O . THR A 1 104 ? -12.653 1.773 18.828 1.00 85.31 104 THR A O 1
ATOM 807 N N . PRO A 1 105 ? -11.477 3.189 20.141 1.00 88.81 105 PRO A N 1
ATOM 808 C CA . PRO A 1 105 ? -10.310 2.320 20.274 1.00 88.81 105 PRO A CA 1
ATOM 809 C C . PRO A 1 105 ? -10.652 0.870 20.644 1.00 88.81 105 PRO A C 1
ATOM 811 O O . PRO A 1 105 ? -10.158 -0.074 20.028 1.00 88.81 105 PRO A O 1
ATOM 814 N N . GLY A 1 106 ? -11.567 0.683 21.601 1.00 87.69 106 GLY A N 1
ATOM 815 C CA . GLY A 1 106 ? -12.023 -0.640 22.030 1.00 87.69 106 GLY A CA 1
ATOM 816 C C . GLY A 1 106 ? -12.714 -1.441 20.922 1.00 87.69 106 GLY A C 1
ATOM 817 O O . GLY A 1 106 ? -12.403 -2.614 20.732 1.00 87.69 106 GLY A O 1
ATOM 818 N N . SER A 1 107 ? -13.603 -0.812 20.147 1.00 89.31 107 SER A N 1
ATOM 819 C CA . SER A 1 107 ? -14.298 -1.477 19.035 1.00 89.31 107 SER A CA 1
ATOM 820 C C . SER A 1 107 ? -13.339 -1.850 17.899 1.00 89.31 107 SER A C 1
ATOM 822 O O . SER A 1 107 ? -13.425 -2.953 17.358 1.00 89.31 107 SER A O 1
ATOM 824 N N . MET A 1 108 ? -12.372 -0.982 17.586 1.00 92.06 108 MET A N 1
ATOM 825 C CA . MET A 1 108 ? -11.313 -1.276 16.613 1.00 92.06 108 MET A CA 1
ATOM 826 C C . MET A 1 108 ? -10.476 -2.492 17.029 1.00 92.06 108 MET A C 1
ATOM 828 O O . MET A 1 108 ? -10.179 -3.343 16.195 1.00 92.06 108 MET A O 1
ATOM 832 N N . CYS A 1 109 ? -10.151 -2.618 18.319 1.00 93.12 109 CYS A N 1
ATOM 833 C CA . CYS A 1 109 ? -9.421 -3.771 18.851 1.00 93.12 109 CYS A CA 1
ATOM 834 C C . CYS A 1 109 ? -10.261 -5.056 18.858 1.00 93.12 109 CYS A C 1
ATOM 836 O O . CYS A 1 109 ? -9.748 -6.138 18.566 1.00 93.12 109 CYS A O 1
ATOM 838 N N . TYR A 1 110 ? -11.552 -4.951 19.184 1.00 91.75 110 TYR A N 1
ATOM 839 C CA . TYR A 1 110 ? -12.466 -6.090 19.173 1.00 91.75 110 TYR A CA 1
ATOM 840 C C . TYR A 1 110 ? -12.658 -6.642 17.754 1.00 91.75 110 TYR A C 1
ATOM 842 O O . TYR A 1 110 ? -12.557 -7.847 17.534 1.00 91.75 110 TYR A O 1
ATOM 850 N N . HIS A 1 111 ? -12.869 -5.758 16.773 1.00 93.00 111 HIS A N 1
ATOM 851 C CA . HIS A 1 111 ? -13.008 -6.100 15.352 1.00 93.00 111 HIS A CA 1
ATOM 852 C C . HIS A 1 111 ? -11.683 -5.979 14.589 1.00 93.00 111 HIS A C 1
ATOM 854 O O . HIS A 1 111 ? -11.693 -5.617 13.410 1.00 93.00 111 HIS A O 1
ATOM 860 N N . TYR A 1 112 ? -10.553 -6.278 15.239 1.00 93.81 112 TYR A N 1
ATOM 861 C CA . TYR A 1 112 ? -9.231 -6.081 14.640 1.00 9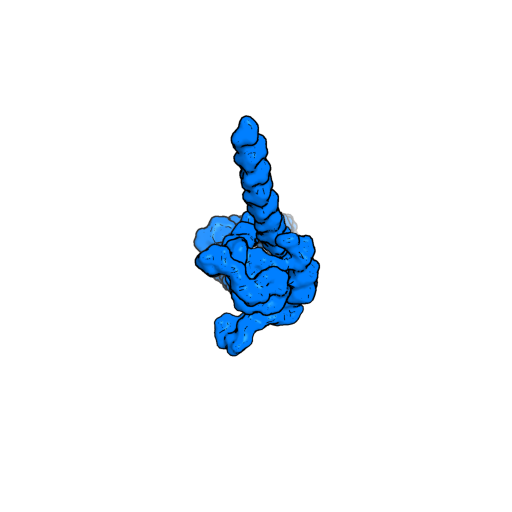3.81 112 TYR A CA 1
ATOM 862 C C . TYR A 1 112 ? -9.082 -6.795 13.295 1.00 93.81 112 TYR A C 1
ATOM 864 O O . TYR A 1 112 ? -8.550 -6.212 12.364 1.00 93.81 112 TYR A O 1
ATOM 872 N N . ASP A 1 113 ? -9.635 -8.000 13.154 1.00 92.94 113 ASP A N 1
ATOM 873 C CA . ASP A 1 113 ? -9.525 -8.781 11.917 1.00 92.94 113 ASP A CA 1
ATOM 874 C C . ASP A 1 113 ? -10.147 -8.018 10.721 1.00 92.94 113 ASP A C 1
ATOM 876 O O . ASP A 1 113 ? -9.595 -7.995 9.626 1.00 92.94 113 ASP A O 1
ATOM 880 N N . LYS A 1 114 ? -11.237 -7.263 10.948 1.00 93.19 114 LYS A N 1
ATOM 881 C CA . LYS A 1 114 ? -11.835 -6.384 9.922 1.00 93.19 114 LYS A CA 1
ATOM 882 C C . LYS A 1 114 ? -11.000 -5.138 9.651 1.00 93.19 114 LYS A C 1
ATOM 884 O O . LYS A 1 114 ? -10.964 -4.666 8.519 1.00 93.19 114 LYS A O 1
ATOM 889 N N . LEU A 1 115 ? -10.403 -4.559 10.692 1.00 95.06 115 LEU A N 1
ATOM 890 C CA . LEU A 1 115 ? -9.502 -3.415 10.554 1.00 95.06 115 LEU A CA 1
ATOM 891 C C . LEU A 1 115 ? -8.288 -3.805 9.707 1.00 95.06 115 LEU A C 1
ATOM 893 O O . LEU A 1 115 ? -7.922 -3.071 8.791 1.00 95.06 115 LEU A O 1
ATOM 897 N N . GLU A 1 116 ? -7.719 -4.975 9.986 1.00 94.81 116 GLU A N 1
ATOM 898 C CA . GLU A 1 116 ? -6.582 -5.547 9.275 1.00 94.81 116 GLU A CA 1
ATOM 899 C C . GLU A 1 116 ? -6.924 -5.817 7.805 1.00 94.81 116 GLU A C 1
ATOM 901 O O . GLU A 1 116 ? -6.209 -5.352 6.917 1.00 94.81 116 GLU A O 1
ATOM 906 N N . ASP A 1 117 ? -8.068 -6.458 7.542 1.00 94.06 117 ASP A N 1
ATOM 907 C CA . ASP A 1 117 ? -8.581 -6.694 6.190 1.00 94.06 117 ASP A CA 1
ATOM 908 C C . ASP A 1 117 ? -8.743 -5.392 5.395 1.00 94.06 117 ASP A C 1
ATOM 910 O O . ASP A 1 117 ? -8.344 -5.310 4.232 1.00 94.06 117 ASP A O 1
ATOM 914 N N . LEU A 1 118 ? -9.341 -4.358 5.995 1.00 95.50 118 LEU A N 1
ATOM 915 C CA . LEU A 1 118 ? -9.537 -3.068 5.330 1.00 95.50 118 LEU A CA 1
ATOM 916 C C . LEU A 1 118 ? -8.203 -2.393 5.009 1.00 95.50 118 LEU A C 1
ATOM 918 O O . LEU A 1 118 ? -8.015 -1.924 3.887 1.00 95.50 118 LEU A O 1
ATOM 922 N N . ALA A 1 119 ? -7.269 -2.383 5.961 1.00 97.00 119 ALA A N 1
ATOM 923 C CA . ALA A 1 119 ? -5.948 -1.804 5.758 1.00 97.00 119 ALA A CA 1
ATOM 924 C C . ALA A 1 119 ? -5.162 -2.555 4.670 1.00 97.00 119 ALA A C 1
ATOM 926 O O . ALA A 1 119 ? -4.583 -1.929 3.782 1.00 97.00 119 ALA A O 1
ATOM 927 N N . PHE A 1 120 ? -5.191 -3.890 4.686 1.00 96.62 120 PHE A N 1
ATOM 928 C CA . PHE A 1 120 ? -4.546 -4.707 3.663 1.00 96.62 120 PHE A CA 1
ATOM 929 C C . PHE A 1 120 ? -5.159 -4.478 2.278 1.00 96.62 120 PHE A C 1
ATOM 931 O O . PHE A 1 120 ? -4.426 -4.291 1.308 1.00 96.62 120 PHE A O 1
ATOM 938 N N . ASN A 1 121 ? -6.489 -4.439 2.174 1.00 95.81 121 ASN A N 1
ATOM 939 C CA . ASN A 1 121 ? -7.174 -4.186 0.907 1.00 95.81 121 ASN A CA 1
ATOM 940 C C . ASN A 1 121 ? -6.823 -2.807 0.331 1.00 95.81 121 ASN A C 1
ATOM 942 O O . ASN A 1 121 ? -6.606 -2.703 -0.878 1.00 95.81 121 ASN A O 1
ATOM 946 N N . ALA A 1 122 ? -6.704 -1.777 1.175 1.00 97.44 122 ALA A N 1
ATOM 947 C CA . ALA A 1 122 ? -6.259 -0.447 0.762 1.00 97.44 122 ALA A CA 1
ATOM 948 C C . ALA A 1 122 ? -4.834 -0.489 0.178 1.00 97.44 122 ALA A C 1
ATOM 950 O O . ALA A 1 122 ? -4.601 -0.051 -0.951 1.00 97.44 122 ALA A O 1
ATOM 951 N N . VAL A 1 123 ? -3.888 -1.098 0.902 1.00 97.56 123 VAL A N 1
ATOM 952 C CA . VAL A 1 123 ? -2.488 -1.272 0.466 1.00 97.56 123 VAL A CA 1
ATOM 953 C C . VAL A 1 123 ? -2.405 -2.055 -0.847 1.00 97.56 123 VAL A C 1
ATOM 955 O O . VAL A 1 123 ? -1.718 -1.646 -1.786 1.00 97.56 123 VAL A O 1
ATOM 958 N N . HIS A 1 124 ? -3.134 -3.167 -0.936 1.00 96.38 124 HIS A N 1
ATOM 959 C CA . HIS A 1 124 ? -3.192 -4.007 -2.125 1.00 96.38 124 HIS A CA 1
ATOM 960 C C . HIS A 1 124 ? -3.773 -3.253 -3.331 1.00 96.38 124 HIS A C 1
ATOM 962 O O . HIS A 1 124 ? -3.222 -3.332 -4.429 1.00 96.38 124 HIS A O 1
ATOM 968 N N . SER A 1 125 ? -4.852 -2.489 -3.131 1.00 96.62 125 SER A N 1
ATOM 969 C CA . SER A 1 125 ? -5.481 -1.659 -4.164 1.00 96.62 125 SER A CA 1
ATOM 970 C C . SER A 1 125 ? -4.519 -0.598 -4.702 1.00 96.62 125 SER A C 1
ATOM 972 O O . SER A 1 125 ? -4.392 -0.438 -5.916 1.00 96.62 125 SER A O 1
ATOM 974 N N . ILE A 1 126 ? -3.768 0.077 -3.824 1.00 97.56 126 ILE A N 1
ATOM 975 C CA . ILE A 1 126 ? -2.751 1.053 -4.239 1.00 97.56 126 ILE A CA 1
ATOM 976 C C . ILE A 1 126 ? -1.693 0.387 -5.109 1.00 97.56 126 ILE A C 1
ATOM 978 O O . ILE A 1 126 ? -1.426 0.884 -6.204 1.00 97.56 126 ILE A O 1
ATOM 982 N N . LEU A 1 127 ? -1.117 -0.733 -4.655 1.00 96.94 127 LEU A N 1
ATOM 983 C CA . LEU A 1 127 ? -0.126 -1.465 -5.443 1.00 96.94 127 LEU A CA 1
ATOM 984 C C . LEU A 1 127 ? -0.690 -1.852 -6.807 1.00 96.94 127 LEU A C 1
ATOM 986 O O . LEU A 1 127 ? -0.060 -1.565 -7.818 1.00 96.94 127 LEU A O 1
ATOM 990 N N . TYR A 1 128 ? -1.886 -2.438 -6.842 1.00 96.19 128 TYR A N 1
ATOM 991 C CA . TYR A 1 128 ? -2.545 -2.817 -8.086 1.00 96.19 128 TYR A CA 1
ATOM 992 C C . TYR A 1 128 ? -2.706 -1.630 -9.043 1.00 96.19 128 TYR A C 1
ATOM 994 O O . TYR A 1 128 ? -2.456 -1.773 -10.238 1.00 96.19 128 TYR A O 1
ATOM 1002 N N . ASN A 1 129 ? -3.089 -0.456 -8.535 1.00 96.88 129 ASN A N 1
ATOM 1003 C CA . ASN A 1 129 ? -3.312 0.740 -9.344 1.00 96.88 129 ASN A CA 1
ATOM 1004 C C . ASN A 1 129 ? -2.006 1.331 -9.889 1.00 96.88 129 ASN A C 1
ATOM 1006 O O . ASN A 1 129 ? -1.934 1.680 -11.068 1.00 96.88 129 ASN A O 1
ATOM 1010 N N . ILE A 1 130 ? -0.954 1.434 -9.068 1.00 97.31 130 ILE A N 1
ATOM 1011 C CA . ILE A 1 130 ? 0.318 2.029 -9.513 1.00 97.31 130 ILE A CA 1
ATOM 1012 C C . ILE A 1 130 ? 1.091 1.119 -10.475 1.00 97.31 130 ILE A C 1
ATOM 1014 O O . ILE A 1 130 ? 1.905 1.626 -11.248 1.00 97.31 130 ILE A O 1
ATOM 1018 N N . THR A 1 131 ? 0.836 -0.193 -10.452 1.00 96.00 131 THR A N 1
ATOM 1019 C CA . THR A 1 131 ? 1.488 -1.175 -11.331 1.00 96.00 131 THR A CA 1
ATOM 1020 C C . THR A 1 131 ? 0.774 -1.391 -12.660 1.00 96.00 131 THR A C 1
ATOM 1022 O O . THR A 1 131 ? 1.337 -2.063 -13.531 1.00 96.00 131 THR A O 1
ATOM 1025 N N . GLN A 1 132 ? -0.416 -0.806 -12.851 1.00 95.69 132 GLN A N 1
ATOM 1026 C CA . GLN A 1 132 ? -1.128 -0.879 -14.125 1.00 95.69 132 GLN A CA 1
ATOM 1027 C C . GLN A 1 132 ? -0.300 -0.258 -15.258 1.00 95.69 132 GLN A C 1
ATOM 1029 O O . GLN A 1 132 ? 0.226 0.844 -15.087 1.00 95.69 132 GLN A O 1
ATOM 1034 N N . PRO A 1 133 ? -0.266 -0.867 -16.457 1.00 93.75 133 PRO A N 1
ATOM 1035 C CA . PRO A 1 133 ? 0.405 -0.282 -17.619 1.00 93.75 133 PRO A CA 1
ATOM 1036 C C . PRO A 1 133 ? -0.108 1.114 -17.998 1.00 93.75 133 PRO A C 1
ATOM 1038 O O . PRO A 1 133 ? 0.627 1.921 -18.563 1.00 93.75 133 PRO A O 1
ATOM 1041 N N . THR A 1 134 ? -1.367 1.414 -17.677 1.00 94.50 134 THR A N 1
ATOM 1042 C CA . THR A 1 134 ? -2.006 2.715 -17.910 1.00 94.50 134 THR A CA 1
ATOM 1043 C C . THR A 1 134 ? -1.618 3.779 -16.878 1.00 94.50 134 THR A C 1
ATOM 1045 O O . THR A 1 134 ? -1.889 4.958 -17.096 1.00 94.50 134 THR A O 1
ATOM 1048 N N . SER A 1 135 ? -0.973 3.397 -15.770 1.00 96.94 135 SER A N 1
ATOM 1049 C CA . SER A 1 135 ? -0.549 4.324 -14.721 1.00 96.94 135 SER A CA 1
ATOM 1050 C C . SER A 1 135 ? 0.603 5.217 -15.199 1.00 96.94 135 SER A C 1
ATOM 1052 O O . SER A 1 135 ? 1.593 4.713 -15.744 1.00 96.94 135 SER A O 1
ATOM 1054 N N . PRO A 1 136 ? 0.563 6.538 -14.933 1.00 97.44 136 PRO A N 1
ATOM 1055 C CA . PRO A 1 136 ? 1.680 7.426 -15.250 1.00 97.44 136 PRO A CA 1
ATOM 1056 C C . PRO A 1 136 ? 2.962 7.028 -14.501 1.00 97.44 136 PRO A C 1
ATOM 1058 O O . PRO A 1 136 ? 4.062 7.195 -15.026 1.00 97.44 136 PRO A O 1
ATOM 1061 N N . VAL A 1 137 ? 2.835 6.451 -13.302 1.00 97.50 137 VAL A N 1
ATOM 1062 C CA . VAL A 1 137 ? 3.970 5.983 -12.492 1.00 97.50 137 VAL A CA 1
ATOM 1063 C C . VAL A 1 137 ? 4.648 4.785 -13.156 1.00 97.50 137 VAL A C 1
ATOM 1065 O O . VAL A 1 137 ? 5.876 4.742 -13.249 1.00 97.50 137 VAL A O 1
ATOM 1068 N N . PHE A 1 138 ? 3.861 3.849 -13.693 1.00 96.00 138 PHE A N 1
ATOM 1069 C CA . PHE A 1 138 ? 4.390 2.718 -14.453 1.00 96.00 138 PHE A CA 1
ATOM 1070 C C . PHE A 1 138 ? 5.160 3.190 -15.694 1.00 96.00 138 PHE A C 1
ATOM 1072 O O . PHE A 1 138 ? 6.278 2.737 -15.940 1.00 96.00 138 PHE A O 1
ATOM 1079 N N . GLN A 1 139 ? 4.623 4.165 -16.431 1.00 95.44 139 GLN A N 1
ATOM 1080 C CA . GLN A 1 139 ? 5.295 4.745 -17.600 1.00 95.44 139 GLN A CA 1
ATOM 1081 C C . GLN A 1 139 ? 6.633 5.417 -17.237 1.00 95.44 139 GLN A C 1
ATOM 1083 O O . GLN A 1 139 ? 7.624 5.294 -17.966 1.00 95.44 139 GLN A O 1
ATOM 1088 N N . GLN A 1 140 ? 6.717 6.068 -16.071 1.00 95.62 140 GLN A N 1
ATOM 1089 C CA . GLN A 1 140 ? 7.977 6.624 -15.566 1.00 95.62 140 GLN A CA 1
ATOM 1090 C C . GLN A 1 140 ? 9.017 5.536 -15.271 1.00 95.62 140 GLN A C 1
ATOM 1092 O O . GLN A 1 140 ? 10.178 5.681 -15.673 1.00 95.62 140 GLN A O 1
ATOM 1097 N N . VAL A 1 141 ? 8.616 4.440 -14.622 1.00 95.44 141 VAL A N 1
ATOM 1098 C CA . VAL A 1 141 ? 9.485 3.277 -14.375 1.00 95.44 141 VAL A CA 1
ATOM 1099 C C . VAL A 1 141 ? 9.964 2.679 -15.696 1.00 95.44 141 VAL A C 1
ATOM 1101 O O . VAL A 1 141 ? 11.171 2.532 -15.903 1.00 95.44 141 VAL A O 1
ATOM 1104 N N . TYR A 1 142 ? 9.042 2.429 -16.626 1.00 93.12 142 TYR A N 1
ATOM 1105 C CA . TYR A 1 142 ? 9.343 1.882 -17.947 1.00 93.12 142 TYR A CA 1
ATOM 1106 C C . TYR A 1 142 ? 10.389 2.729 -18.688 1.00 93.12 142 TYR A C 1
ATOM 1108 O O . TYR A 1 142 ? 11.433 2.220 -19.105 1.00 93.12 142 TYR A O 1
ATOM 1116 N N . SER A 1 143 ? 10.189 4.050 -18.752 1.00 91.06 143 SER A N 1
ATOM 1117 C CA . SER A 1 143 ? 11.146 4.970 -19.385 1.00 91.06 143 SER A CA 1
ATOM 1118 C C . SER A 1 143 ? 12.518 4.995 -18.696 1.00 91.06 143 SER A C 1
ATOM 1120 O O . SER A 1 143 ? 13.543 5.242 -19.336 1.00 91.06 143 SER A O 1
ATOM 1122 N N . SER A 1 144 ? 12.566 4.769 -17.382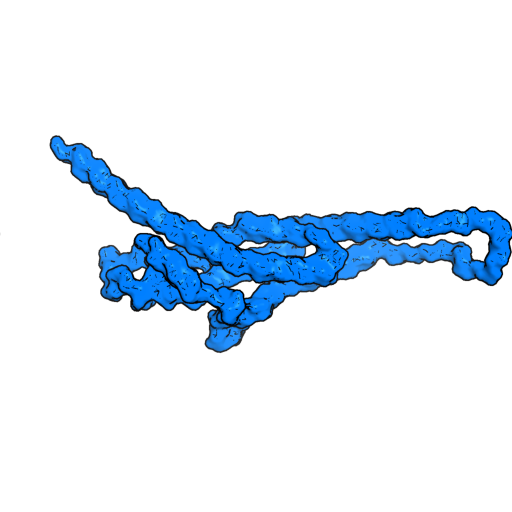 1.00 90.38 144 SER A N 1
ATOM 1123 C CA . SER A 1 144 ? 13.806 4.764 -16.601 1.00 90.38 144 SER A CA 1
ATOM 1124 C C . SER A 1 144 ? 14.608 3.487 -16.851 1.00 90.38 144 SER A C 1
ATOM 1126 O O . SER A 1 144 ? 15.830 3.547 -17.018 1.00 90.38 144 SER A O 1
ATOM 1128 N N . ILE A 1 145 ? 13.926 2.348 -16.977 1.00 90.31 145 ILE A N 1
ATOM 1129 C CA . ILE A 1 145 ? 14.533 1.063 -17.344 1.00 90.31 145 ILE A CA 1
ATOM 1130 C C . ILE A 1 145 ? 15.072 1.122 -18.775 1.00 90.31 145 ILE A C 1
ATOM 1132 O O . ILE A 1 145 ? 16.246 0.814 -18.990 1.00 90.31 145 ILE A O 1
ATOM 1136 N N . ALA A 1 146 ? 14.268 1.603 -19.729 1.00 87.69 146 ALA A N 1
ATOM 1137 C CA . ALA A 1 146 ? 14.675 1.745 -21.128 1.00 87.69 146 ALA A CA 1
ATOM 1138 C C . ALA A 1 146 ? 15.942 2.611 -21.275 1.00 87.69 146 ALA A C 1
ATOM 1140 O O . ALA A 1 146 ? 16.911 2.220 -21.929 1.00 87.69 146 ALA A O 1
ATOM 1141 N N . ARG A 1 147 ? 15.994 3.758 -20.580 1.00 85.69 147 ARG A N 1
ATOM 1142 C CA . ARG A 1 147 ? 17.180 4.635 -20.555 1.00 85.69 147 ARG A CA 1
ATOM 1143 C C . ARG A 1 147 ? 18.407 3.967 -19.932 1.00 85.69 147 ARG A C 1
ATOM 1145 O O . ARG A 1 147 ? 19.528 4.200 -20.386 1.00 85.69 147 ARG A O 1
ATOM 1152 N N . SER A 1 148 ? 18.213 3.154 -18.898 1.00 84.31 148 SER A N 1
ATOM 1153 C CA . SER A 1 148 ? 19.309 2.481 -18.191 1.00 84.31 148 SER A CA 1
ATOM 1154 C C . SER A 1 148 ? 19.952 1.387 -19.045 1.00 84.31 148 SER A C 1
ATOM 1156 O O . SER A 1 148 ? 21.179 1.281 -19.088 1.00 84.31 148 SER A O 1
ATOM 1158 N N . LYS A 1 149 ? 19.145 0.618 -19.785 1.00 78.31 149 LYS A N 1
ATOM 1159 C CA . LYS A 1 149 ? 19.637 -0.429 -20.691 1.00 78.31 149 LYS A CA 1
ATOM 1160 C C . LYS A 1 149 ? 20.356 0.139 -21.913 1.00 78.31 149 LYS A C 1
ATOM 1162 O O . LYS A 1 149 ? 21.488 -0.263 -22.173 1.00 78.31 149 LYS A O 1
ATOM 1167 N N . SER A 1 150 ? 19.783 1.157 -22.560 1.00 75.62 150 SER A N 1
ATOM 1168 C CA . SER A 1 150 ? 20.407 1.831 -23.711 1.00 75.62 150 SER A CA 1
ATOM 1169 C C . SER A 1 150 ? 21.816 2.361 -23.391 1.00 75.62 150 SER A C 1
ATOM 1171 O O . SER A 1 150 ? 22.753 2.211 -24.183 1.00 75.62 150 SER A O 1
ATOM 1173 N N . ARG A 1 151 ? 22.023 2.916 -22.186 1.00 72.06 151 ARG A N 1
ATOM 1174 C CA . ARG A 1 151 ? 23.356 3.361 -21.738 1.00 72.06 151 ARG A CA 1
ATOM 1175 C C . ARG A 1 151 ? 24.345 2.208 -21.603 1.00 72.06 151 ARG A C 1
ATOM 1177 O O . ARG A 1 151 ? 25.510 2.372 -21.961 1.00 72.06 151 ARG A O 1
ATOM 1184 N N . ARG A 1 152 ? 23.896 1.061 -21.090 1.00 69.94 152 ARG A N 1
ATOM 1185 C CA . ARG A 1 152 ? 24.735 -0.126 -20.900 1.00 69.94 152 ARG A CA 1
ATOM 1186 C C . ARG A 1 152 ? 25.175 -0.708 -22.243 1.00 69.94 152 ARG A C 1
ATOM 1188 O O . ARG A 1 152 ? 26.356 -0.984 -22.419 1.00 69.94 152 ARG A O 1
ATOM 1195 N N . GLU A 1 153 ? 24.263 -0.815 -23.201 1.00 68.31 153 GLU A N 1
ATOM 1196 C CA . GLU A 1 153 ? 24.569 -1.262 -24.567 1.00 68.31 153 GLU A CA 1
ATOM 1197 C C . GLU A 1 153 ? 25.535 -0.306 -25.274 1.00 68.31 153 GLU A C 1
ATOM 1199 O O . GLU A 1 153 ? 26.549 -0.734 -25.826 1.00 68.31 153 GLU A O 1
ATOM 1204 N N . THR A 1 154 ? 25.292 1.004 -25.167 1.00 64.62 154 THR A N 1
ATOM 1205 C CA . THR A 1 154 ? 26.197 2.026 -25.717 1.00 64.62 154 THR A CA 1
ATOM 1206 C C . THR A 1 154 ? 27.591 1.939 -25.090 1.00 64.62 154 THR A C 1
ATOM 1208 O O . THR A 1 154 ? 28.594 2.106 -25.784 1.00 64.62 154 THR A O 1
ATOM 1211 N N . ALA A 1 155 ? 27.683 1.664 -23.786 1.00 66.88 155 ALA A N 1
ATOM 1212 C CA . ALA A 1 155 ? 28.960 1.473 -23.108 1.00 66.88 155 ALA A CA 1
ATOM 1213 C C . ALA A 1 155 ? 29.692 0.223 -23.620 1.00 66.88 155 ALA A C 1
ATOM 1215 O O . ALA A 1 155 ? 30.872 0.322 -23.947 1.00 66.88 155 ALA A O 1
ATOM 1216 N N . TYR A 1 156 ? 29.008 -0.915 -23.778 1.00 63.78 156 TYR A N 1
ATOM 1217 C CA . TYR A 1 156 ? 29.614 -2.128 -24.346 1.00 63.78 156 TYR A CA 1
ATOM 1218 C C . TYR A 1 156 ? 30.114 -1.922 -25.780 1.00 63.78 156 TYR A C 1
ATOM 1220 O O . TYR A 1 156 ? 31.187 -2.410 -26.127 1.00 63.78 156 TYR A O 1
ATOM 1228 N N . MET A 1 157 ? 29.402 -1.135 -26.589 1.00 62.19 157 MET A N 1
ATOM 1229 C CA . MET A 1 157 ? 29.833 -0.793 -27.950 1.00 62.19 157 MET A CA 1
ATOM 1230 C C . MET A 1 157 ? 31.093 0.085 -27.968 1.00 62.19 157 MET A C 1
ATOM 1232 O O . MET A 1 157 ? 31.916 -0.041 -28.870 1.00 62.19 157 MET A O 1
ATOM 1236 N N . ARG A 1 158 ? 31.297 0.942 -26.957 1.00 59.34 158 ARG A N 1
ATOM 1237 C CA . ARG A 1 158 ? 32.512 1.773 -26.836 1.00 59.34 158 ARG A CA 1
ATOM 1238 C C . ARG A 1 158 ? 33.756 0.990 -26.416 1.00 59.34 158 ARG A C 1
ATOM 1240 O O . ARG A 1 158 ? 34.859 1.463 -26.668 1.00 59.34 158 ARG A O 1
ATOM 1247 N N . PHE A 1 159 ? 33.586 -0.178 -25.798 1.00 57.44 159 PHE A N 1
ATOM 1248 C CA . PHE A 1 159 ? 34.686 -1.052 -25.384 1.00 57.44 159 PHE A CA 1
ATOM 1249 C C . PHE A 1 159 ? 34.968 -2.190 -26.364 1.00 57.44 159 PHE A C 1
ATOM 1251 O O . PHE A 1 159 ? 35.786 -3.051 -26.049 1.00 57.44 159 PHE A O 1
ATOM 1258 N N . GLN A 1 160 ? 34.367 -2.196 -27.559 1.00 56.88 160 GLN A N 1
ATOM 1259 C CA . GLN A 1 160 ? 34.950 -2.988 -28.634 1.00 56.88 160 GLN A CA 1
ATOM 1260 C C . GLN A 1 160 ? 36.324 -2.386 -28.932 1.00 56.88 160 GLN A C 1
ATOM 1262 O O . GLN A 1 160 ? 36.393 -1.223 -29.348 1.00 56.88 160 GLN A O 1
ATOM 1267 N N . PRO A 1 161 ? 37.428 -3.112 -28.670 1.00 51.22 161 PRO A N 1
ATOM 1268 C CA . PRO A 1 161 ? 38.732 -2.599 -29.018 1.00 51.22 161 PRO A CA 1
ATOM 1269 C C . PRO A 1 161 ? 38.677 -2.308 -30.513 1.00 51.22 161 PRO A C 1
ATOM 1271 O O . PRO A 1 161 ? 38.330 -3.181 -31.309 1.00 51.22 161 PRO A O 1
ATOM 1274 N N . ARG A 1 162 ? 39.015 -1.075 -30.904 1.00 53.81 162 ARG A N 1
ATOM 1275 C CA . ARG A 1 162 ? 39.508 -0.807 -32.255 1.00 53.81 162 ARG A CA 1
ATOM 1276 C C . ARG A 1 162 ? 40.802 -1.607 -32.412 1.00 53.81 162 ARG A C 1
ATOM 1278 O O . ARG A 1 162 ? 41.888 -1.046 -32.416 1.00 53.81 162 ARG A O 1
ATOM 1285 N N . ALA A 1 163 ? 40.704 -2.927 -32.509 1.00 52.12 163 ALA A N 1
ATOM 1286 C CA . ALA A 1 163 ? 41.776 -3.805 -32.924 1.00 52.12 163 ALA A CA 1
ATOM 1287 C C . ALA A 1 163 ? 41.881 -3.704 -34.451 1.00 52.12 163 ALA A C 1
ATOM 1289 O O . ALA A 1 163 ? 41.742 -4.678 -35.177 1.00 52.12 163 ALA A O 1
ATOM 1290 N N . TYR A 1 164 ? 42.099 -2.482 -34.933 1.00 52.78 164 TYR A N 1
ATOM 1291 C CA . TYR A 1 164 ? 42.793 -2.255 -36.186 1.00 52.78 164 TYR A CA 1
ATOM 1292 C C . TYR A 1 164 ? 44.277 -2.241 -35.827 1.00 52.78 164 TYR A C 1
ATOM 1294 O O . TYR A 1 164 ? 44.873 -1.187 -35.629 1.00 52.78 164 TYR A O 1
ATOM 1302 N N . ALA A 1 165 ? 44.851 -3.432 -35.667 1.00 53.69 165 ALA A N 1
ATOM 1303 C CA . ALA A 1 165 ? 46.263 -3.629 -35.948 1.00 53.69 165 ALA A CA 1
ATOM 1304 C C . ALA A 1 165 ? 46.331 -3.899 -37.462 1.00 53.69 165 ALA A C 1
ATOM 1306 O O . ALA A 1 165 ? 45.837 -4.945 -37.884 1.00 53.69 165 ALA A O 1
ATOM 1307 N N . PRO A 1 166 ? 46.834 -2.966 -38.291 1.00 58.22 166 PRO A N 1
ATOM 1308 C CA . PRO A 1 166 ? 46.759 -3.078 -39.752 1.00 58.22 166 PRO A CA 1
ATOM 1309 C C . PRO A 1 166 ? 47.484 -4.302 -40.333 1.00 58.22 166 PRO A C 1
ATOM 1311 O O . PRO A 1 166 ? 47.143 -4.735 -41.429 1.00 58.22 166 PRO A O 1
ATOM 1314 N N . ASP A 1 167 ? 48.421 -4.893 -39.583 1.00 60.06 167 ASP A N 1
ATOM 1315 C CA . ASP A 1 167 ? 49.443 -5.781 -40.153 1.00 60.06 167 ASP A CA 1
ATOM 1316 C C . ASP A 1 167 ? 49.454 -7.211 -39.579 1.00 60.06 167 ASP A C 1
ATOM 1318 O O . ASP A 1 167 ? 50.440 -7.932 -39.725 1.00 60.06 167 ASP A O 1
ATOM 1322 N N . LEU A 1 168 ? 48.378 -7.660 -38.923 1.00 56.53 168 LEU A N 1
ATOM 1323 C CA . LEU A 1 168 ? 48.267 -9.050 -38.460 1.00 56.53 168 LEU A CA 1
ATOM 1324 C C . LEU A 1 168 ? 47.455 -9.895 -39.462 1.00 56.53 168 LEU A C 1
ATOM 1326 O O . LEU A 1 168 ? 46.240 -9.707 -39.564 1.00 56.53 168 LEU A O 1
ATOM 1330 N N . PRO A 1 169 ? 48.081 -10.849 -40.183 1.00 59.25 169 PRO A N 1
ATOM 1331 C CA . PRO A 1 169 ? 47.372 -11.779 -41.052 1.00 59.25 169 PRO A CA 1
ATOM 1332 C C . PRO A 1 169 ? 46.627 -12.807 -40.190 1.00 59.25 169 PRO A C 1
ATOM 1334 O O . PRO A 1 169 ? 47.149 -13.870 -39.860 1.00 59.25 169 PRO A O 1
ATOM 1337 N N . LEU A 1 170 ? 45.403 -12.477 -39.778 1.00 61.00 170 LEU A N 1
ATOM 1338 C CA . LEU A 1 170 ? 44.510 -13.429 -39.119 1.00 61.00 170 LEU A CA 1
ATOM 1339 C C . LEU A 1 170 ? 43.779 -14.269 -40.185 1.00 61.00 170 LEU A C 1
ATOM 1341 O O . LEU A 1 170 ? 43.178 -13.693 -41.092 1.00 61.00 170 LEU A O 1
ATOM 1345 N N . PRO A 1 171 ? 43.768 -15.612 -40.086 1.00 55.41 171 PRO A N 1
ATOM 1346 C CA . PRO A 1 171 ? 43.257 -16.510 -41.128 1.00 55.41 171 PRO A CA 1
ATOM 1347 C C . PRO A 1 171 ? 41.723 -16.677 -41.112 1.00 55.41 171 PRO A C 1
ATOM 1349 O O . PRO A 1 171 ? 41.205 -17.712 -41.522 1.00 55.41 171 PRO A O 1
ATOM 1352 N N . PHE A 1 172 ? 40.972 -15.687 -40.623 1.00 55.47 172 PHE A N 1
ATOM 1353 C CA . PHE A 1 172 ? 39.532 -15.821 -40.391 1.00 55.47 172 PHE A CA 1
ATOM 1354 C C . PHE A 1 172 ? 38.724 -14.780 -41.179 1.00 55.47 172 PHE A C 1
ATOM 1356 O O . PHE A 1 172 ? 38.374 -13.719 -40.664 1.00 55.47 172 PHE A O 1
ATOM 1363 N N . ASP A 1 173 ? 38.344 -15.132 -42.412 1.00 55.59 173 ASP A N 1
ATOM 1364 C CA . ASP A 1 173 ? 37.396 -14.380 -43.261 1.00 55.59 173 ASP A CA 1
ATOM 1365 C C . ASP A 1 173 ? 35.983 -14.247 -42.650 1.00 55.59 173 ASP A C 1
ATOM 1367 O O . ASP A 1 173 ? 35.155 -13.466 -43.120 1.00 55.59 173 ASP A O 1
ATOM 1371 N N . PHE A 1 174 ? 35.703 -14.951 -41.550 1.00 53.62 174 PHE A N 1
ATOM 1372 C CA . PHE A 1 174 ? 34.414 -14.918 -40.854 1.00 53.62 174 PHE A CA 1
ATOM 1373 C C . PHE A 1 174 ? 34.146 -13.618 -40.068 1.00 53.62 174 PHE A C 1
ATOM 1375 O O . PHE A 1 174 ? 33.014 -13.385 -39.654 1.00 53.62 174 PHE A O 1
ATOM 1382 N N . MET A 1 175 ? 35.149 -12.750 -39.869 1.00 51.50 175 MET A N 1
ATOM 1383 C CA . MET A 1 175 ? 34.997 -11.494 -39.108 1.00 51.50 175 MET A CA 1
ATOM 1384 C C . MET A 1 175 ? 34.666 -10.252 -39.956 1.00 51.50 175 MET A C 1
ATOM 1386 O O . MET A 1 175 ? 34.492 -9.169 -39.402 1.00 51.50 175 MET A O 1
ATOM 1390 N N . ARG A 1 176 ? 34.555 -10.368 -41.288 1.00 52.84 176 ARG A N 1
ATOM 1391 C CA . ARG A 1 176 ? 34.236 -9.223 -42.171 1.00 52.84 176 ARG A CA 1
ATOM 1392 C C . ARG A 1 176 ? 32.755 -8.978 -42.410 1.00 52.84 176 ARG A C 1
ATOM 1394 O O . ARG A 1 176 ? 32.414 -7.967 -43.020 1.00 52.84 176 ARG A O 1
ATOM 1401 N N . GLN A 1 177 ? 31.871 -9.857 -41.950 1.00 51.69 177 GLN A N 1
ATOM 1402 C CA . GLN A 1 177 ? 30.456 -9.523 -41.966 1.00 51.69 177 GLN A CA 1
ATOM 1403 C C . GLN A 1 177 ? 30.186 -8.634 -40.753 1.00 51.69 177 GLN A C 1
ATOM 1405 O O . GLN A 1 177 ? 30.352 -9.111 -39.628 1.00 51.69 177 GLN A O 1
ATOM 1410 N N . PRO A 1 178 ? 29.802 -7.352 -40.934 1.00 51.44 178 PRO A N 1
ATOM 1411 C CA . PRO A 1 178 ? 29.239 -6.610 -39.825 1.00 51.44 178 PRO A CA 1
ATOM 1412 C C . PRO A 1 178 ? 28.081 -7.466 -39.331 1.00 51.44 178 PRO A C 1
ATOM 1414 O O . PRO A 1 178 ? 27.156 -7.750 -40.094 1.00 51.44 178 PRO A O 1
ATOM 1417 N N . LEU A 1 179 ? 28.168 -7.941 -38.089 1.00 50.19 179 LEU A N 1
ATOM 1418 C CA . LEU A 1 179 ? 27.018 -8.477 -37.386 1.00 50.19 179 LEU A CA 1
ATOM 1419 C C . LEU A 1 179 ? 26.019 -7.325 -37.347 1.00 50.19 179 LEU A C 1
ATOM 1421 O O . LEU A 1 179 ? 26.041 -6.487 -36.449 1.00 50.19 179 LEU A O 1
ATOM 1425 N N . VAL A 1 180 ? 25.181 -7.240 -38.379 1.00 49.38 180 VAL A N 1
ATOM 1426 C CA . VAL A 1 180 ? 23.970 -6.449 -38.355 1.00 49.38 180 VAL A CA 1
ATOM 1427 C C . VAL A 1 180 ? 23.115 -7.189 -37.343 1.00 49.38 180 VAL A C 1
ATOM 1429 O O . VAL A 1 180 ? 22.322 -8.059 -37.694 1.00 49.38 180 VAL A O 1
ATOM 1432 N N . ILE A 1 181 ? 23.338 -6.901 -36.060 1.00 51.84 181 ILE A N 1
ATOM 1433 C CA . ILE A 1 181 ? 22.407 -7.212 -34.984 1.00 51.84 181 ILE A CA 1
ATOM 1434 C C . ILE A 1 181 ? 21.205 -6.319 -35.284 1.00 51.84 181 ILE A C 1
ATOM 1436 O O . ILE A 1 181 ? 21.035 -5.232 -34.750 1.00 51.84 181 ILE A O 1
ATOM 1440 N N . ARG A 1 182 ? 20.423 -6.759 -36.269 1.00 46.78 182 ARG A N 1
ATOM 1441 C CA . ARG A 1 182 ? 19.149 -6.201 -36.689 1.00 46.78 182 ARG A CA 1
ATOM 1442 C C . ARG A 1 182 ? 18.050 -6.842 -35.849 1.00 46.78 182 ARG A C 1
ATOM 1444 O O . ARG A 1 182 ? 16.966 -7.078 -36.358 1.00 46.78 182 ARG A O 1
ATOM 1451 N N . SER A 1 183 ? 18.315 -7.122 -34.568 1.00 49.91 183 SER A N 1
ATOM 1452 C CA . SER A 1 183 ? 17.230 -6.936 -33.616 1.00 49.91 183 SER A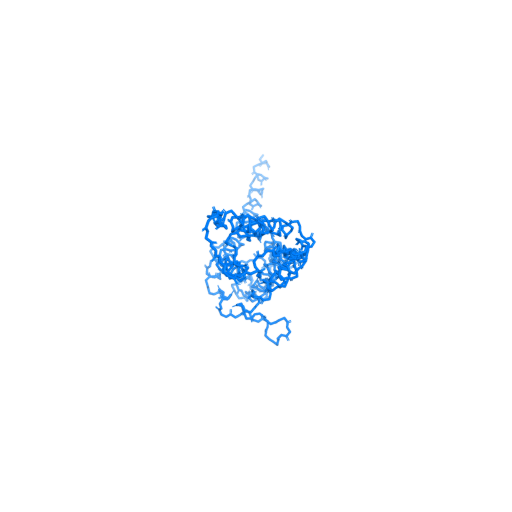 CA 1
ATOM 1453 C C . SER A 1 183 ? 17.007 -5.435 -33.638 1.00 49.91 183 SER A C 1
ATOM 1455 O O . SER A 1 183 ? 17.824 -4.671 -33.115 1.00 49.91 183 SER A O 1
ATOM 1457 N N . THR A 1 184 ? 15.992 -5.001 -34.378 1.00 54.94 184 THR A N 1
ATOM 1458 C CA . THR A 1 184 ? 15.506 -3.630 -34.288 1.00 54.94 184 THR A CA 1
ATOM 1459 C C . THR A 1 184 ? 15.412 -3.307 -32.808 1.00 54.94 184 THR A C 1
ATOM 1461 O O . THR A 1 184 ? 14.973 -4.142 -32.019 1.00 54.94 184 THR A O 1
ATOM 1464 N N . LEU A 1 185 ? 15.918 -2.142 -32.410 1.00 57.03 185 LEU A N 1
ATOM 1465 C CA . LEU A 1 185 ? 15.843 -1.680 -31.026 1.00 57.03 185 LEU A CA 1
ATOM 1466 C C . LEU A 1 185 ? 14.420 -1.931 -30.475 1.00 57.03 185 LEU A C 1
ATOM 1468 O O . LEU A 1 185 ? 14.248 -2.456 -29.384 1.00 57.03 185 LEU A O 1
ATOM 1472 N N . ASP A 1 186 ? 13.418 -1.730 -31.328 1.00 57.78 186 ASP A N 1
ATOM 1473 C CA . ASP A 1 186 ? 12.004 -2.030 -31.106 1.00 57.78 186 ASP A CA 1
ATOM 1474 C C . ASP A 1 186 ? 11.685 -3.477 -30.661 1.00 57.78 186 ASP A C 1
ATOM 1476 O O . ASP A 1 186 ? 10.839 -3.655 -29.787 1.00 57.78 186 ASP A O 1
ATOM 1480 N N . ASP A 1 187 ? 12.374 -4.509 -31.161 1.00 61.66 187 ASP A N 1
ATOM 1481 C CA . ASP A 1 187 ? 12.139 -5.916 -30.781 1.00 61.66 187 ASP A CA 1
ATOM 1482 C C . ASP A 1 187 ? 12.652 -6.221 -29.365 1.00 61.66 187 ASP A C 1
ATOM 1484 O O . ASP A 1 187 ? 12.013 -6.945 -28.593 1.00 61.66 187 ASP A O 1
ATOM 1488 N N . LEU A 1 188 ? 13.798 -5.639 -28.993 1.00 61.59 188 LEU A N 1
ATOM 1489 C CA . LEU A 1 188 ? 14.321 -5.715 -27.625 1.00 61.59 188 LEU A CA 1
ATOM 1490 C C . LEU A 1 188 ? 13.406 -4.956 -26.654 1.00 61.59 188 LEU A C 1
ATOM 1492 O O . LEU A 1 188 ? 13.136 -5.439 -25.554 1.00 61.59 188 LEU A O 1
ATOM 1496 N N . TYR A 1 189 ? 12.869 -3.814 -27.087 1.00 63.31 189 TYR A N 1
ATOM 1497 C CA . TYR A 1 189 ? 11.947 -2.998 -26.299 1.00 63.31 189 TYR A CA 1
ATOM 1498 C C . TYR A 1 189 ? 10.586 -3.686 -26.104 1.00 63.31 189 TYR A C 1
ATOM 1500 O O . TYR A 1 189 ? 10.054 -3.678 -24.993 1.00 63.31 189 TYR A O 1
ATOM 1508 N N . ALA A 1 190 ? 10.043 -4.343 -27.134 1.00 66.12 190 ALA A N 1
ATOM 1509 C CA . ALA A 1 190 ? 8.786 -5.086 -27.042 1.00 66.12 190 ALA A CA 1
ATOM 1510 C C . ALA A 1 190 ? 8.880 -6.266 -26.059 1.00 66.12 190 ALA A C 1
ATOM 1512 O O . ALA A 1 190 ? 7.988 -6.459 -25.230 1.00 66.12 190 ALA A O 1
ATOM 1513 N N . ARG A 1 191 ? 9.990 -7.017 -26.089 1.00 70.25 191 ARG A N 1
ATOM 1514 C CA . ARG A 1 191 ? 10.233 -8.141 -25.168 1.00 70.25 191 ARG A CA 1
ATOM 1515 C C . ARG A 1 191 ? 10.441 -7.690 -23.720 1.00 70.25 191 ARG A C 1
ATOM 1517 O O . ARG A 1 191 ? 10.052 -8.387 -22.784 1.00 70.25 191 ARG A O 1
ATOM 1524 N N . ASP A 1 192 ? 11.061 -6.532 -23.527 1.00 72.75 192 ASP A N 1
ATOM 1525 C CA . ASP A 1 192 ? 11.273 -5.965 -22.196 1.00 72.75 192 ASP A CA 1
ATOM 1526 C C . ASP A 1 192 ? 9.989 -5.390 -21.591 1.00 72.75 192 ASP A C 1
ATOM 1528 O O . ASP A 1 192 ? 9.788 -5.485 -20.378 1.00 72.75 192 ASP A O 1
ATOM 1532 N N . SER A 1 193 ? 9.100 -4.841 -22.422 1.00 78.75 193 SER A N 1
ATOM 1533 C CA . SER A 1 193 ? 7.793 -4.349 -21.987 1.00 78.75 193 SER A CA 1
ATOM 1534 C C . SER A 1 193 ? 6.936 -5.468 -21.394 1.00 78.75 193 SER A C 1
ATOM 1536 O O . SER A 1 193 ? 6.449 -5.322 -20.273 1.00 78.75 193 SER A O 1
ATOM 1538 N N . SER A 1 194 ? 6.843 -6.622 -22.067 1.00 83.88 194 SER A N 1
ATOM 1539 C CA . SER A 1 194 ? 6.051 -7.754 -21.568 1.00 83.88 194 SER A CA 1
ATOM 1540 C C . SER A 1 194 ? 6.566 -8.280 -20.229 1.00 83.88 194 SER A C 1
ATOM 1542 O O . SER A 1 194 ? 5.774 -8.546 -19.328 1.00 83.88 194 SER A O 1
ATOM 1544 N N . ARG A 1 195 ? 7.892 -8.367 -20.060 1.00 87.38 195 ARG A N 1
ATOM 1545 C CA . ARG A 1 195 ? 8.502 -8.816 -18.801 1.00 87.38 195 ARG A CA 1
ATOM 1546 C C . ARG A 1 195 ? 8.277 -7.817 -17.667 1.00 87.38 195 ARG A C 1
ATOM 1548 O O . ARG A 1 195 ? 8.043 -8.230 -16.536 1.00 87.38 195 ARG A O 1
ATOM 1555 N N . LEU A 1 196 ? 8.343 -6.512 -17.942 1.00 88.69 196 LEU A N 1
ATOM 1556 C CA . LEU A 1 196 ? 8.057 -5.508 -16.918 1.00 88.69 196 LEU A CA 1
ATOM 1557 C C . LEU A 1 196 ? 6.592 -5.561 -16.483 1.00 88.69 196 LEU A C 1
ATOM 1559 O O . LEU A 1 196 ? 6.327 -5.462 -15.292 1.00 88.69 196 LEU A O 1
ATOM 1563 N N . THR A 1 197 ? 5.663 -5.734 -17.424 1.00 90.00 197 THR A N 1
ATOM 1564 C CA . THR A 1 197 ? 4.236 -5.891 -17.120 1.00 90.00 197 THR A CA 1
ATOM 1565 C C . THR A 1 197 ? 3.965 -7.154 -16.305 1.00 90.00 197 THR A C 1
ATOM 1567 O O . THR A 1 197 ? 3.196 -7.114 -15.349 1.00 90.00 197 THR A O 1
ATOM 1570 N N . GLU A 1 198 ? 4.628 -8.266 -16.625 1.00 93.00 198 GLU A N 1
ATOM 1571 C CA . GLU A 1 198 ? 4.540 -9.498 -15.837 1.00 93.00 198 GLU A CA 1
ATOM 1572 C C . GLU A 1 198 ? 5.034 -9.270 -14.403 1.00 93.00 198 GLU A C 1
ATOM 1574 O O . GLU A 1 198 ? 4.297 -9.518 -13.452 1.00 93.00 198 GLU A O 1
ATOM 1579 N N . ILE A 1 199 ? 6.228 -8.690 -14.234 1.00 92.75 199 ILE A N 1
ATOM 1580 C CA . ILE A 1 199 ? 6.792 -8.395 -12.910 1.00 92.75 199 ILE A CA 1
ATOM 1581 C C . ILE A 1 199 ? 5.911 -7.402 -12.142 1.00 92.75 199 ILE A C 1
ATOM 1583 O O . ILE A 1 199 ? 5.663 -7.600 -10.955 1.00 92.75 199 ILE A O 1
ATOM 1587 N N . SER A 1 200 ? 5.407 -6.350 -12.795 1.00 89.50 200 SER A N 1
ATOM 1588 C CA . SER A 1 200 ? 4.591 -5.330 -12.133 1.00 89.50 200 SER A CA 1
ATOM 1589 C C . SER A 1 200 ? 3.234 -5.871 -11.697 1.00 89.50 200 SER A C 1
ATOM 1591 O O . SER A 1 200 ? 2.801 -5.585 -10.582 1.00 89.50 200 SER A O 1
ATOM 1593 N N . SER A 1 201 ? 2.590 -6.695 -12.527 1.00 89.88 201 SER A N 1
ATOM 1594 C CA . SER A 1 201 ? 1.369 -7.414 -12.146 1.00 89.88 201 SER A CA 1
ATOM 1595 C C . SER A 1 201 ? 1.633 -8.451 -11.046 1.00 89.88 201 SER A C 1
ATOM 1597 O O . SER A 1 201 ? 0.781 -8.682 -10.190 1.00 89.88 201 SER A O 1
ATOM 1599 N N . GLY A 1 202 ? 2.847 -9.007 -11.000 1.00 94.38 202 GLY A N 1
ATOM 1600 C CA . GLY A 1 202 ? 3.308 -9.911 -9.954 1.00 94.38 202 GLY A CA 1
ATOM 1601 C C . GLY A 1 202 ? 3.521 -9.250 -8.590 1.00 94.38 202 GLY A C 1
ATOM 1602 O O . GLY A 1 202 ? 3.453 -9.946 -7.584 1.00 94.38 202 GLY A O 1
ATOM 1603 N N . LEU A 1 203 ? 3.721 -7.927 -8.509 1.00 95.50 203 LEU A N 1
ATOM 1604 C CA . LEU A 1 203 ? 3.970 -7.232 -7.233 1.00 95.50 203 LEU A CA 1
ATOM 1605 C C . LEU A 1 203 ? 2.802 -7.371 -6.249 1.00 95.50 203 LEU A C 1
ATOM 1607 O O . LEU A 1 203 ? 3.016 -7.636 -5.066 1.00 95.50 203 LEU A O 1
ATOM 1611 N N . SER A 1 204 ? 1.564 -7.211 -6.726 1.00 93.75 204 SER A N 1
ATOM 1612 C CA . SER A 1 204 ? 0.378 -7.353 -5.876 1.00 93.75 204 SER A CA 1
ATOM 1613 C C . SER A 1 204 ? 0.185 -8.804 -5.426 1.00 93.75 204 SER A C 1
ATOM 1615 O O . SER A 1 204 ? -0.159 -9.049 -4.271 1.00 93.75 204 SER A O 1
ATOM 1617 N N . LEU A 1 205 ? 0.476 -9.768 -6.305 1.00 93.56 205 LEU A N 1
ATOM 1618 C CA . LEU A 1 205 ? 0.441 -11.198 -5.984 1.00 93.56 205 LEU A CA 1
ATOM 1619 C C . LEU A 1 205 ? 1.530 -11.586 -4.976 1.00 93.56 205 LEU A C 1
ATOM 1621 O O . LEU A 1 205 ? 1.277 -12.361 -4.057 1.00 93.56 205 LEU A O 1
ATOM 1625 N N . GLU A 1 206 ? 2.729 -11.024 -5.102 1.00 95.69 206 GLU A N 1
ATOM 1626 C CA . GLU A 1 206 ? 3.831 -11.275 -4.174 1.00 95.69 206 GLU A CA 1
ATOM 1627 C C . GLU A 1 206 ? 3.530 -10.691 -2.786 1.00 95.69 206 GLU A C 1
ATOM 1629 O O . GLU A 1 206 ? 3.834 -11.334 -1.779 1.00 95.69 206 GLU A O 1
ATOM 1634 N N . LEU A 1 207 ? 2.859 -9.532 -2.706 1.00 96.00 207 LEU A N 1
ATOM 1635 C CA . LEU A 1 207 ? 2.338 -9.013 -1.437 1.00 96.00 207 LEU A CA 1
ATOM 1636 C C . LEU A 1 207 ? 1.337 -9.992 -0.806 1.00 96.00 207 LEU A C 1
ATOM 1638 O O . LEU A 1 207 ? 1.493 -10.343 0.365 1.00 96.00 207 LEU A O 1
ATOM 1642 N N . GLN A 1 208 ? 0.341 -10.458 -1.570 1.00 94.06 208 GLN A N 1
ATOM 1643 C CA . GLN A 1 208 ? -0.638 -11.438 -1.081 1.00 94.06 208 GLN A CA 1
ATOM 1644 C C . GLN A 1 208 ? 0.058 -12.693 -0.551 1.00 94.06 208 GLN A C 1
ATOM 1646 O O . GLN A 1 208 ? -0.197 -13.119 0.573 1.00 94.06 208 GLN A O 1
ATOM 1651 N N . LYS A 1 209 ? 1.009 -13.234 -1.316 1.00 94.25 209 LYS A N 1
ATOM 1652 C CA . LYS A 1 209 ? 1.792 -14.412 -0.940 1.00 94.25 209 LYS A CA 1
ATOM 1653 C C . LYS A 1 209 ? 2.609 -14.192 0.333 1.00 94.25 209 LYS A C 1
ATOM 1655 O O . LYS A 1 209 ? 2.609 -15.057 1.206 1.00 94.25 209 LYS A O 1
ATOM 1660 N N . LYS A 1 210 ? 3.291 -13.051 0.478 1.00 95.19 210 LYS A N 1
ATOM 1661 C CA . LYS A 1 210 ? 4.071 -12.728 1.689 1.00 95.19 210 LYS A CA 1
ATOM 1662 C C . LYS A 1 210 ? 3.194 -12.584 2.924 1.00 95.19 210 LYS A C 1
ATOM 1664 O O . LYS A 1 210 ? 3.621 -12.990 4.007 1.00 95.19 210 LYS A O 1
ATOM 1669 N N . CYS A 1 211 ? 1.994 -12.043 2.749 1.00 94.69 211 CYS A N 1
ATOM 1670 C CA . CYS A 1 211 ? 1.013 -11.913 3.813 1.00 94.69 211 CYS A CA 1
ATOM 1671 C C . CYS A 1 211 ? 0.142 -13.154 4.013 1.00 94.69 211 CYS A C 1
ATOM 1673 O O . CYS A 1 211 ? -0.656 -13.157 4.939 1.00 94.69 211 CYS A O 1
ATOM 1675 N N . GLY A 1 212 ? 0.283 -14.205 3.200 1.00 92.00 212 GLY A N 1
ATOM 1676 C CA . GLY A 1 212 ? -0.581 -15.387 3.275 1.00 92.00 212 GLY A CA 1
ATOM 1677 C C . GLY A 1 212 ? -2.062 -15.074 3.038 1.00 92.00 212 GLY A C 1
ATOM 1678 O O . GLY A 1 212 ? -2.914 -15.751 3.596 1.00 92.00 212 GLY A O 1
ATOM 1679 N N . TYR A 1 213 ? -2.365 -14.029 2.264 1.00 88.00 213 TYR A N 1
ATOM 1680 C CA . TYR A 1 213 ? -3.734 -13.615 1.978 1.00 88.00 213 TYR A CA 1
ATOM 1681 C C . TYR A 1 213 ? -4.336 -14.482 0.869 1.00 88.00 213 TYR A C 1
ATOM 1683 O O . TYR A 1 213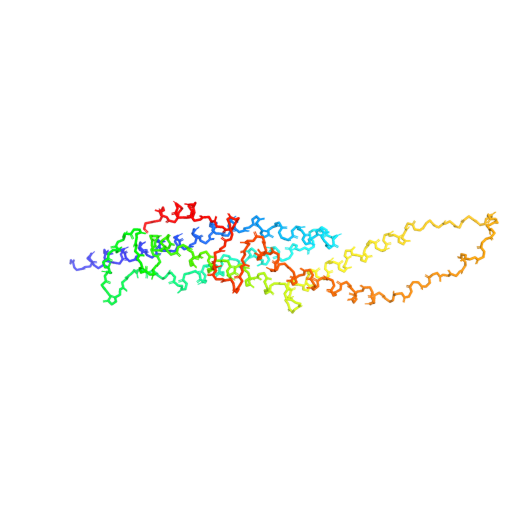 ? -3.833 -14.493 -0.256 1.00 88.00 213 TYR A O 1
ATOM 1691 N N . GLU A 1 214 ? -5.435 -15.174 1.170 1.00 83.19 214 GLU A N 1
ATOM 1692 C CA . GLU A 1 214 ? -6.191 -15.965 0.198 1.00 83.19 214 GLU A CA 1
ATOM 1693 C C . GLU A 1 214 ? -7.546 -15.299 -0.108 1.00 83.19 214 GLU A C 1
ATOM 1695 O O . GLU A 1 214 ? -8.448 -15.330 0.731 1.00 83.19 214 GLU A O 1
ATOM 1700 N N . PRO A 1 215 ? -7.762 -14.748 -1.318 1.00 69.81 215 PRO A N 1
ATOM 1701 C CA . PRO A 1 215 ? -9.006 -14.042 -1.648 1.00 69.81 215 PRO A CA 1
ATOM 1702 C C . PRO A 1 215 ? -10.258 -14.940 -1.639 1.00 69.81 215 PRO A C 1
ATOM 1704 O O . PRO A 1 215 ? -11.376 -14.443 -1.498 1.00 69.81 215 PRO A O 1
ATOM 1707 N N . HIS A 1 216 ? -10.084 -16.260 -1.779 1.00 72.81 216 HIS A N 1
ATOM 1708 C CA . HIS A 1 216 ? -11.169 -17.250 -1.836 1.00 72.81 216 HIS A CA 1
ATOM 1709 C C . HIS A 1 216 ? -11.095 -18.312 -0.726 1.00 72.81 216 HIS A C 1
ATOM 1711 O O . HIS A 1 216 ? -11.838 -19.293 -0.767 1.00 72.81 216 HIS A O 1
ATOM 1717 N N . GLY A 1 217 ? -10.212 -18.130 0.260 1.00 65.56 217 GLY A N 1
ATOM 1718 C CA . GLY A 1 217 ? -10.071 -19.050 1.385 1.00 65.56 217 GLY A CA 1
ATOM 1719 C C . GLY A 1 217 ? -11.247 -18.955 2.361 1.00 65.56 217 GLY A C 1
ATOM 1720 O O . GLY A 1 217 ? -11.853 -17.898 2.546 1.00 65.56 217 GLY A O 1
ATOM 1721 N N . SER A 1 218 ? -11.561 -20.061 3.044 1.00 58.75 218 SER A N 1
ATOM 1722 C CA . SER A 1 218 ? -12.558 -20.084 4.129 1.00 58.75 218 SER A CA 1
ATOM 1723 C C . SER A 1 218 ? -12.126 -19.284 5.365 1.00 58.75 218 SER A C 1
ATOM 1725 O O . SER A 1 218 ? -12.940 -19.043 6.253 1.00 58.75 218 SER A O 1
ATOM 1727 N N . LYS A 1 219 ? -10.850 -18.887 5.434 1.00 59.94 219 LYS A N 1
ATOM 1728 C CA . LYS A 1 219 ? -10.298 -17.982 6.442 1.00 59.94 219 LYS A CA 1
ATOM 1729 C C . LYS A 1 219 ? -9.725 -16.760 5.740 1.00 59.94 219 LYS A C 1
ATOM 1731 O O . LYS A 1 219 ? -8.734 -16.874 5.029 1.00 59.94 219 LYS A O 1
ATOM 1736 N N . LYS A 1 220 ? -10.349 -15.604 5.961 1.00 66.88 220 LYS A N 1
ATOM 1737 C CA . LYS A 1 220 ? -9.829 -14.288 5.562 1.00 66.88 220 LYS A CA 1
ATOM 1738 C C . LYS A 1 220 ? -8.819 -13.785 6.593 1.00 66.88 220 LYS A C 1
ATOM 1740 O O . LYS A 1 220 ? -8.869 -12.640 7.007 1.00 66.88 220 LYS A O 1
ATOM 1745 N N . ASP A 1 221 ? -7.959 -14.676 7.067 1.00 76.25 221 ASP A N 1
ATOM 1746 C CA . ASP A 1 221 ? -6.988 -14.312 8.083 1.00 76.25 221 ASP A CA 1
ATOM 1747 C C . ASP A 1 221 ? -5.681 -14.011 7.364 1.00 76.25 221 ASP A C 1
ATOM 1749 O O . ASP A 1 221 ? -5.153 -14.846 6.626 1.00 76.25 221 ASP A O 1
ATOM 1753 N N . LEU A 1 222 ? -5.156 -12.811 7.579 1.00 85.00 222 LEU A N 1
ATOM 1754 C CA . LEU A 1 222 ? -3.787 -12.496 7.209 1.00 85.00 222 LEU A CA 1
ATOM 1755 C C . LEU A 1 222 ? -2.845 -13.426 7.979 1.00 85.00 222 LEU A C 1
ATOM 1757 O O . LEU A 1 222 ? -3.010 -13.703 9.170 1.00 85.00 222 LEU A O 1
ATOM 1761 N N . GLY A 1 223 ? -1.843 -13.948 7.282 1.00 84.19 223 GLY A N 1
ATOM 1762 C CA . GLY A 1 223 ? -0.809 -14.769 7.885 1.00 84.19 223 GLY A CA 1
ATOM 1763 C C . GLY A 1 223 ? -0.066 -14.006 8.983 1.00 84.19 223 GLY A C 1
ATOM 1764 O O . GLY A 1 223 ? 0.014 -12.777 8.986 1.00 84.19 223 GLY A O 1
ATOM 1765 N N . SER A 1 224 ? 0.576 -14.745 9.890 1.00 86.94 224 SER A N 1
ATOM 1766 C CA . SER A 1 224 ? 1.277 -14.196 11.065 1.00 86.94 224 SER A CA 1
ATOM 1767 C C . SER A 1 224 ? 2.352 -13.141 10.767 1.00 86.94 224 SER A C 1
ATOM 1769 O O . SER A 1 224 ? 2.814 -12.466 11.680 1.00 86.94 224 SER A O 1
ATOM 1771 N N . ARG A 1 225 ? 2.773 -12.991 9.506 1.00 89.00 225 ARG A N 1
ATOM 1772 C CA . ARG A 1 225 ? 3.739 -11.974 9.068 1.00 89.00 225 ARG A CA 1
ATOM 1773 C C . ARG A 1 225 ? 3.130 -10.587 8.869 1.00 89.00 225 ARG A C 1
ATOM 1775 O O . ARG A 1 225 ? 3.871 -9.613 8.952 1.00 89.00 225 ARG A O 1
ATOM 1782 N N . CYS A 1 226 ? 1.830 -10.512 8.593 1.00 92.94 226 CYS A N 1
ATOM 1783 C CA . CYS A 1 226 ? 1.121 -9.255 8.350 1.00 92.94 226 CYS A CA 1
ATOM 1784 C C . CYS A 1 226 ? 0.079 -8.938 9.426 1.00 92.94 226 CYS A C 1
ATOM 1786 O O . CYS A 1 226 ? -0.520 -7.873 9.361 1.00 92.94 226 CYS A O 1
ATOM 1788 N N . SER A 1 227 ? -0.053 -9.802 10.442 1.00 94.31 227 SER A N 1
ATOM 1789 C CA . SER A 1 227 ? -0.907 -9.549 11.600 1.00 94.31 227 SER A CA 1
ATOM 1790 C C . SER A 1 227 ? -0.125 -9.058 12.809 1.00 94.31 227 SER A C 1
ATOM 1792 O O . SER A 1 227 ? 0.798 -9.707 13.301 1.00 94.31 227 SER A O 1
ATOM 1794 N N . TRP A 1 228 ? -0.538 -7.892 13.305 1.00 96.38 228 TRP A N 1
ATOM 1795 C CA . TRP A 1 228 ? 0.055 -7.181 14.444 1.00 96.38 228 TRP A CA 1
ATOM 1796 C C . TRP A 1 228 ? -0.979 -6.895 15.531 1.00 96.38 228 TRP A C 1
ATOM 1798 O O . TRP A 1 228 ? -0.913 -5.871 16.208 1.00 96.38 228 TRP A O 1
ATOM 1808 N N . LYS A 1 229 ? -1.974 -7.778 15.679 1.00 95.19 229 LYS A N 1
ATOM 1809 C CA . LYS A 1 229 ? -3.129 -7.580 16.567 1.00 95.19 229 LYS A CA 1
ATOM 1810 C C . LYS A 1 229 ? -2.732 -7.144 17.970 1.00 95.19 229 LYS A C 1
ATOM 1812 O O . LYS A 1 229 ? -3.281 -6.185 18.496 1.00 95.19 229 LYS A O 1
ATOM 1817 N N . LYS A 1 230 ? -1.758 -7.817 18.583 1.00 95.56 230 LYS A N 1
ATOM 1818 C CA . LYS A 1 230 ? -1.347 -7.508 19.956 1.00 95.56 230 LYS A CA 1
ATOM 1819 C C . LYS A 1 230 ? -0.724 -6.114 20.058 1.00 95.56 230 LYS A C 1
ATOM 1821 O O . LYS A 1 230 ? -1.105 -5.336 20.931 1.00 95.56 230 LYS A O 1
ATOM 1826 N N . GLU A 1 231 ? 0.220 -5.803 19.177 1.00 97.12 231 GLU A N 1
ATOM 1827 C CA . GLU A 1 231 ? 0.948 -4.537 19.155 1.00 97.12 231 GLU A CA 1
ATOM 1828 C C . GLU A 1 231 ? 0.028 -3.371 18.787 1.00 97.12 231 GLU A C 1
ATOM 1830 O O . GLU A 1 231 ? 0.028 -2.353 19.476 1.00 97.12 231 GLU A O 1
ATOM 1835 N N . MET A 1 232 ? -0.793 -3.532 17.746 1.00 96.75 232 MET A N 1
ATOM 1836 C CA . MET A 1 232 ? -1.709 -2.491 17.294 1.00 96.75 232 MET A CA 1
ATOM 1837 C C . MET A 1 232 ? -2.837 -2.245 18.276 1.00 96.75 232 MET A C 1
ATOM 1839 O O . MET A 1 232 ? -3.130 -1.087 18.548 1.00 96.75 232 MET A O 1
ATOM 1843 N N . CYS A 1 233 ? -3.433 -3.279 18.873 1.00 95.62 233 CYS A N 1
ATOM 1844 C CA . CYS A 1 233 ? -4.438 -3.057 19.909 1.00 95.62 233 CYS A CA 1
ATOM 1845 C C . CYS A 1 233 ? -3.831 -2.324 21.113 1.00 95.62 233 CYS A C 1
ATOM 1847 O O . CYS A 1 233 ? -4.425 -1.378 21.622 1.00 95.62 233 CYS A O 1
ATOM 1849 N N . SER A 1 234 ? -2.614 -2.690 21.534 1.00 95.62 234 SER A N 1
ATOM 1850 C CA . SER A 1 234 ? -1.914 -1.982 22.613 1.00 95.62 234 SER A CA 1
ATOM 1851 C C . SER A 1 234 ? -1.587 -0.523 22.276 1.00 95.62 234 SER A C 1
ATOM 1853 O O . SER A 1 234 ? -1.441 0.280 23.196 1.00 95.62 234 SER A O 1
ATOM 1855 N N . PHE A 1 235 ? -1.420 -0.189 20.997 1.00 96.06 235 PHE A N 1
ATOM 1856 C CA . PHE A 1 235 ? -1.203 1.177 20.528 1.00 96.06 235 PHE A CA 1
ATOM 1857 C C . PHE A 1 235 ? -2.518 1.962 20.455 1.00 96.06 235 PHE A C 1
ATOM 1859 O O . PHE A 1 235 ? -2.628 3.035 21.036 1.00 96.06 235 PHE A O 1
ATOM 1866 N N . ILE A 1 236 ? -3.542 1.397 19.811 1.00 93.19 236 ILE A N 1
ATOM 1867 C CA . ILE A 1 236 ? -4.858 2.021 19.621 1.00 93.19 236 ILE A CA 1
ATOM 1868 C C . ILE A 1 236 ? -5.508 2.351 20.972 1.00 93.19 236 ILE A C 1
ATOM 1870 O O . ILE A 1 236 ? -6.073 3.427 21.139 1.00 93.19 236 ILE A O 1
ATOM 1874 N N . LEU A 1 237 ? -5.381 1.473 21.971 1.00 91.00 237 LEU A N 1
ATOM 1875 C CA . LEU A 1 237 ? -5.938 1.690 23.313 1.00 91.00 237 LEU A CA 1
ATOM 1876 C C . LEU A 1 237 ? -5.258 2.818 24.113 1.00 91.00 237 LEU A C 1
ATOM 1878 O O . LEU A 1 237 ? -5.696 3.108 25.223 1.00 91.00 237 LEU A O 1
ATOM 1882 N N . GLN A 1 238 ? -4.205 3.452 23.586 1.00 91.06 238 GLN A N 1
ATOM 1883 C CA . GLN A 1 238 ? -3.609 4.652 24.189 1.00 91.06 238 GLN A CA 1
ATOM 1884 C C . GLN A 1 238 ? -4.415 5.918 23.878 1.00 91.06 238 GLN A C 1
ATOM 1886 O O . GLN A 1 238 ? -4.234 6.931 24.555 1.00 91.06 238 GLN A O 1
ATOM 1891 N N . TYR A 1 239 ? -5.288 5.879 22.865 1.00 87.31 239 TYR A N 1
ATOM 1892 C CA . TYR A 1 239 ? -6.169 6.994 22.538 1.00 87.31 239 TYR A CA 1
ATOM 1893 C C . TYR A 1 239 ? -7.379 7.036 23.485 1.00 87.31 239 TYR A C 1
ATOM 1895 O O . TYR A 1 239 ? -7.910 5.978 23.835 1.00 87.31 239 TYR A O 1
ATOM 1903 N N . PRO A 1 240 ? -7.802 8.242 23.907 1.00 75.75 240 PRO A N 1
ATOM 1904 C CA . PRO A 1 240 ? -8.948 8.433 24.792 1.00 75.75 240 PRO A CA 1
ATOM 1905 C C . PRO A 1 240 ? -10.298 8.173 24.108 1.00 75.75 240 PRO A C 1
ATOM 1907 O O . PRO A 1 240 ? -10.388 8.297 22.863 1.00 75.75 240 PRO A O 1
#

pLDDT: mean 81.25, std 16.97, range [46.78, 98.25]

Secondary structure (DSSP, 8-state):
-THHHHHHHHHHHHHHHHHHHHHHHHHHHHHHHHHHHHHHHHHHHHHHHHT-TTTTHHHHHHHHHHHHHHHHHHHHHHS-S---BTTBPPTTTT-TT--S--SSHHHHHHTHHHHHHHHHHHHHHHHHHHTSTTSHHHHHHHHHHHHHHHHHHHHHHHTS-----TT-----GGG-S-------HHHHHHHHHHHHHHHHHHHHHHHHHHHT--TTSS--PPPTTT--HHHHHHHHTT--

Organism: NCBI:txid297713

Radius of gyration: 27.98 Å; chains: 1; bounding box: 80×57×76 Å

Sequence (240 aa):
MVSLLMLTLLAFTTFAHACEELCKNGTTDELVKKFWPIIDDVFTQAERDIGVSKCLQPMRIAYNDTVSESIKHDVFKLFKGKCQRNGVEPEGCPNPSCPVICGTPGSMCYHYDKLEDLAFNAVHSILYNITQPTSPVFQQVYSSIARSKSRRETAYMRFQPRAYAPDLPLPFDFMRQPLVIRSTLDDLYARDSSRLTEISSGLSLELQKKCGYEPHGSKKDLGSRCSWKKEMCSFILQYP

Foldseek 3Di:
DVVVVVVVVVVVVVVLVVLLVCLLQQLLVVLCVLCVVLLVVLVCVLCVVLVHPCLLVLLNVQLVVCLSVLLSCQLCVFAAPDCDDVNDNDPQPVPLCDCDRHNALSNCLNVVQVSLLSSLVSSLVSLQQCLDPPHPSVVSSLVSSLVVVVVVVVVVVVPPPPPPPVDDPDPDPPPPPPPPPPPPSVVVSVVSVVVSSVSSNCSSVSSCVQQVADPPDPDRGGPPSSDPSPVSSVVSVVRD